Protein 3TZ6 (pdb70)

Foldseek 3Di:
DAEEEEEQLPFLLNVVLLVCCQVVVPPHPHYAAEYAPPVFPAWDDGDPDTHGHHHLVPDQLAPHQEYEYDHEQVSCLPRVLVNVVNVHQYEYAYPNCLPPPQEAAEQLVFCCVPGVVRHPSSYHYYAALQLLLCRLLVSLVCVVFNWAEKEKEKAAAQCSVIVLSLCQLVQQCVQCVVPVCVCVPPVPPGDGDDDDQAPDRAHVDKAFDDADQDPPPPRDHPVQCSNVSVCCRRNVPVNHHYGYTYMYHSHHWKMKMWMKIFGPAADALVNSCVRQCPTDQEHEDADDDRVVQAPDGHKYKHPWHFDVVHPPRRIIIIMIMHTCSDSVGSVSSVSSVVVVVD

GO terms:
  GO:0004073 aspartate-semialdehyde dehydrogenase activity (F, IDA)
  GO:0009085 L-lysine biosynthetic process (P, IDA)
  GO:0005886 plasma membrane (C, HDA)
  GO:0005515 protein binding (F, IPI)

Sequence (342 aa):
GLSIIGIVGATGQVGQQVMRTLLDERDFPASAVRFFASARSQGRKLAFRGQEIEEVEDAETADPSGLDIALFSAGSAMSKVQAPRFAAAGVTVIDNSSAWRKDPDVPLVVSEVNFERDAHRRPKGIIANPNCTTMAAMPVLKVLHDEARLVRLVVSSYQAVSGSGLAGVAELAEEQARAVIIGGAEQLVYDGGALEFPPPNTYVAPIAFNVVPLAGSLVDDGSGETDEEDQKLRFESRKILGIPDLLVSGTCVRVPVFTGHSLLSINAEFAQPLSPERAREELLDGATGVQLVDVPTPLAAAGVDESLVGRIRRRDPGVPDGRGLALLFVSGDNLRKGAALNTIQIAELLTA

Radius of gyration: 20.53 Å; Cα contacts (8 Å, |Δi|>4): 838; chains: 1; bounding box: 50×62×42 Å

CATH classification: 3.40.50.720 (+1 more: 3.30.360.10)

Secondary structure (DSSP, 8-state):
-EEEEEETTTSHHHHHHHHHHHHTT--EEEEEEEE-TTTSS-EEEETTEEEEEEETTTS--TT-SEEEE-S-HHHHHHHHHHHHHTTPEEEE-SSTTTT-TTS-B--TTTSIIIIIT--TTSEEEPP-HHHHHHHHHHHHHHHHH-EEEEEEEEEB-GGGG-HHHHHHHHHHHHHHGGGGGGGGT-TTSS-PPPPSSSSS--TT--B---SPBPSSSS--BHHHHHHHHHHHHHHT-TT-EEEEE--B-S-SS-EEEEEEEEESS---HHHHHHHHHH-TTEEE-SS--HHHHTT-SSEEEEEEEE-TTSGGG-EEEEEEEE-TTIIIIIHHHHHHHHHHT-

Solvent-accessible surface area: 14592 Å² 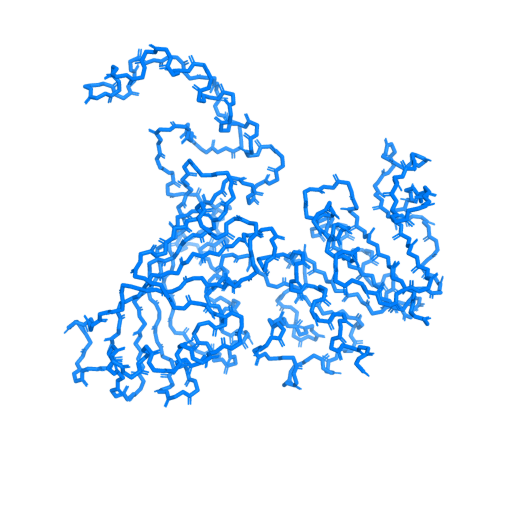total

Structure (mmCIF, N/CA/C/O backbone):
data_3TZ6
#
_entry.id   3TZ6
#
_cell.length_a   266.160
_cell.length_b   266.160
_cell.length_c   266.160
_cell.angle_alpha   90.00
_cell.angle_beta   90.00
_cell.angle_gamma   90.00
#
_symmetry.space_group_name_H-M   'F 4 3 2'
#
loop_
_entity.id
_entity.type
_entity.pdbx_description
1 polymer 'Aspartate-semialdehyde dehydrogenase'
2 non-polymer CYSTEINE
3 non-polymer GLYCEROL
4 non-polymer 'SULFATE ION'
5 water water
#
loop_
_atom_site.group_PDB
_atom_site.id
_atom_site.type_symbol
_atom_site.label_atom_id
_atom_site.label_alt_id
_atom_site.label_comp_id
_atom_site.label_asym_id
_atom_site.label_entity_id
_atom_site.label_seq_id
_atom_site.pdbx_PDB_ins_code
_atom_site.Cartn_x
_atom_site.Cartn_y
_atom_site.Cartn_z
_atom_site.occupancy
_atom_site.B_iso_or_equiv
_atom_site.auth_seq_id
_atom_site.auth_comp_id
_atom_site.auth_asym_id
_atom_site.auth_atom_id
_atom_site.pdbx_PDB_model_num
ATOM 1 N N . GLY A 1 1 ? 233.312 22.243 65.693 1.00 66.46 2 GLY A N 1
ATOM 2 C CA . GLY A 1 1 ? 234.236 21.607 66.678 1.00 67.01 2 GLY A CA 1
ATOM 3 C C . GLY A 1 1 ? 234.407 22.423 67.948 1.00 64.93 2 GLY A C 1
ATOM 4 O O . GLY A 1 1 ? 234.342 21.883 69.059 1.00 65.53 2 GLY A O 1
ATOM 5 N N . LEU A 1 2 ? 234.608 23.730 67.777 1.00 61.46 3 LEU A N 1
ATOM 6 C CA . LEU A 1 2 ? 234.887 24.663 68.874 1.00 54.03 3 LEU A CA 1
ATOM 7 C C . LEU A 1 2 ? 233.724 24.963 69.822 1.00 51.18 3 LEU A C 1
ATOM 8 O O . LEU A 1 2 ? 232.570 24.979 69.412 1.00 53.79 3 LEU A O 1
ATOM 13 N N . SER A 1 3 ? 234.046 25.191 71.092 1.00 43.74 4 SER A N 1
ATOM 14 C CA . SER A 1 3 ? 233.098 25.712 72.072 1.00 40.04 4 SER A CA 1
ATOM 15 C C . SER A 1 3 ? 233.513 27.142 72.484 1.00 38.95 4 SER A C 1
ATOM 16 O O . SER A 1 3 ? 234.632 27.348 72.995 1.00 38.23 4 SER A O 1
ATOM 19 N N A ILE A 1 4 ? 232.606 28.097 72.264 0.50 36.78 5 ILE A N 1
ATOM 20 N N B ILE A 1 4 ? 232.633 28.121 72.269 0.50 35.85 5 ILE A N 1
ATOM 21 C CA A ILE A 1 4 ? 232.843 29.517 72.535 0.50 34.51 5 ILE A CA 1
ATOM 22 C CA B ILE A 1 4 ? 232.967 29.523 72.549 0.50 33.01 5 ILE A CA 1
ATOM 23 C C A ILE A 1 4 ? 231.883 30.086 73.571 0.50 33.94 5 ILE A C 1
ATOM 24 C C B ILE A 1 4 ? 231.925 30.247 73.406 0.50 33.22 5 ILE A C 1
ATOM 25 O O A ILE A 1 4 ? 230.696 29.744 73.594 0.50 33.05 5 ILE A O 1
ATOM 26 O O B ILE A 1 4 ? 230.722 30.157 73.143 0.50 33.65 5 ILE A O 1
ATOM 35 N N . GLY A 1 5 ? 232.401 30.953 74.432 1.00 31.63 6 GLY A N 1
ATOM 36 C CA . GLY A 1 5 ? 231.557 31.702 75.353 1.00 31.11 6 GLY A CA 1
ATOM 37 C C . GLY A 1 5 ? 231.707 33.204 75.162 1.00 31.27 6 GLY A C 1
ATOM 38 O O . GLY A 1 5 ? 232.762 33.677 74.703 1.00 29.91 6 GLY A O 1
ATOM 39 N N . ILE A 1 6 ? 230.648 33.952 75.485 1.00 29.41 7 ILE A N 1
ATOM 40 C CA . ILE A 1 6 ? 230.717 35.410 75.511 1.00 28.73 7 ILE A CA 1
ATOM 41 C C . ILE A 1 6 ? 230.327 35.868 76.899 1.00 28.24 7 ILE A C 1
ATOM 42 O O . ILE A 1 6 ? 229.188 35.674 77.336 1.00 28.46 7 ILE A O 1
ATOM 47 N N . VAL A 1 7 ? 231.283 36.475 77.597 1.00 27.29 8 VAL A N 1
ATOM 48 C CA . VAL A 1 7 ? 231.046 36.993 78.929 1.00 27.10 8 VAL A CA 1
ATOM 49 C C . VAL A 1 7 ? 230.818 38.492 78.815 1.00 28.66 8 VAL A C 1
ATOM 50 O O . VAL A 1 7 ? 231.699 39.219 78.342 1.00 28.30 8 VAL A O 1
ATOM 54 N N . GLY A 1 8 ? 229.642 38.947 79.253 1.00 27.59 9 GLY A N 1
ATOM 55 C CA . GLY A 1 8 ? 229.161 40.314 78.989 1.00 27.78 9 GLY A CA 1
ATOM 56 C C . GLY A 1 8 ? 228.376 40.386 77.676 1.00 29.87 9 GLY A C 1
ATOM 57 O O . GLY A 1 8 ? 228.492 41.357 76.919 1.00 29.81 9 GLY A O 1
ATOM 58 N N . ALA A 1 9 ? 227.569 39.355 77.416 1.00 27.46 10 ALA A N 1
ATOM 59 C CA . ALA A 1 9 ? 226.866 39.191 76.145 1.00 28.64 10 ALA A CA 1
ATOM 60 C C . ALA A 1 9 ? 225.754 40.230 75.870 1.00 27.84 10 ALA A C 1
ATOM 61 O O . ALA A 1 9 ? 225.327 40.394 74.732 1.00 26.97 10 ALA A O 1
ATOM 63 N N . THR A 1 10 ? 225.305 40.941 76.896 1.00 29.27 11 THR A N 1
ATOM 64 C CA . THR A 1 10 ? 224.199 41.896 76.722 1.00 31.44 11 THR A CA 1
ATOM 65 C C . THR A 1 10 ? 224.609 43.355 76.451 1.00 31.36 11 THR A C 1
ATOM 66 O O . THR A 1 10 ? 223.761 44.183 76.123 1.00 32.55 11 THR A O 1
ATOM 70 N N . GLY A 1 11 ? 225.892 43.678 76.588 1.00 29.94 12 GLY A N 1
ATOM 71 C CA . GLY A 1 11 ? 226.354 45.060 76.345 1.00 28.97 12 GLY A CA 1
ATOM 72 C C . GLY A 1 11 ? 226.516 45.286 74.856 1.00 27.81 12 GLY A C 1
ATOM 73 O O . GLY A 1 11 ? 226.310 44.365 74.065 1.00 27.92 12 GLY A O 1
ATOM 74 N N . GLN A 1 12 ? 226.888 46.500 74.457 1.00 27.44 13 GLN A N 1
ATOM 75 C CA . GLN A 1 12 ? 227.056 46.806 73.030 1.00 27.41 13 GLN A CA 1
ATOM 76 C C . GLN A 1 12 ? 228.105 45.941 72.379 1.00 25.57 13 GLN A C 1
ATOM 77 O O . GLN A 1 12 ? 227.876 45.399 71.299 1.00 25.16 13 GLN A O 1
ATOM 83 N N . VAL A 1 13 ? 229.264 45.800 73.030 1.00 24.96 14 VAL A N 1
ATOM 84 C CA . VAL A 1 13 ? 230.316 44.965 72.453 1.00 23.62 14 VAL A CA 1
ATOM 85 C C . VAL A 1 13 ? 229.859 43.506 72.347 1.00 22.67 14 VAL A C 1
ATOM 86 O O . VAL A 1 13 ? 230.070 42.864 71.316 1.00 23.11 14 VAL A O 1
ATOM 90 N N . GLY A 1 14 ? 229.215 43.006 73.397 1.00 24.04 15 GLY A N 1
ATOM 91 C CA . GLY A 1 14 ? 228.671 41.632 73.390 1.00 24.92 15 GLY A CA 1
ATOM 92 C C . GLY A 1 14 ? 227.709 41.396 72.239 1.00 24.03 15 GLY A C 1
ATOM 93 O O . GLY A 1 14 ? 227.735 40.339 71.606 1.00 24.19 15 GLY A O 1
ATOM 94 N N . GLN A 1 15 ? 226.855 42.385 71.970 1.00 24.08 16 GLN A N 1
ATOM 95 C CA A GLN A 1 15 ? 225.913 42.330 70.857 0.50 23.98 16 GLN A CA 1
ATOM 96 C CA B GLN A 1 15 ? 225.917 42.308 70.847 0.50 23.83 16 GLN A CA 1
ATOM 97 C C . GLN A 1 15 ? 226.653 42.209 69.523 1.00 23.71 16 GLN A C 1
ATOM 98 O O . GLN A 1 15 ? 226.305 41.370 68.659 1.00 23.25 16 GLN A O 1
ATOM 109 N N . VAL A 1 16 ? 227.684 43.037 69.352 1.00 23.34 17 VAL A N 1
ATOM 110 C CA . VAL A 1 16 ? 228.465 42.995 68.117 1.00 22.84 17 VAL A CA 1
ATOM 111 C C . VAL A 1 16 ? 229.224 41.660 68.003 1.00 22.69 17 VAL A C 1
ATOM 112 O O . VAL A 1 16 ? 229.310 41.086 66.913 1.00 23.29 17 VAL A O 1
ATOM 116 N N . MET A 1 17 ? 229.753 41.162 69.121 1.00 23.01 18 MET A N 1
ATOM 117 C CA . MET A 1 17 ? 230.375 39.836 69.127 1.00 24.06 18 MET A CA 1
ATOM 118 C C . MET A 1 17 ? 229.402 38.783 68.619 1.00 24.07 18 MET A C 1
ATOM 119 O O . MET A 1 17 ? 229.749 37.967 67.767 1.00 24.04 18 MET A O 1
ATOM 124 N N . ARG A 1 18 ? 228.179 38.811 69.146 1.00 25.06 19 ARG A N 1
ATOM 125 C CA . ARG A 1 18 ? 227.139 37.893 68.687 1.00 25.91 19 ARG A CA 1
ATOM 126 C C . ARG A 1 18 ? 226.824 38.025 67.193 1.00 26.22 19 ARG A C 1
ATOM 127 O O . ARG A 1 18 ? 226.798 37.016 66.464 1.00 27.58 19 ARG A O 1
ATOM 135 N N . THR A 1 19 ? 226.589 39.254 66.732 1.00 26.03 20 THR A N 1
ATOM 136 C CA . THR A 1 19 ? 226.362 39.512 65.303 1.00 25.91 20 THR A CA 1
ATOM 137 C C . THR A 1 19 ? 227.504 38.969 64.429 1.00 27.89 20 THR A C 1
ATOM 138 O O . THR A 1 19 ? 227.270 38.327 63.390 1.00 28.03 20 THR A O 1
ATOM 142 N N . LEU A 1 20 ? 228.741 39.216 64.850 1.00 27.19 21 LEU A N 1
ATOM 143 C CA . LEU A 1 20 ? 229.897 38.798 64.046 1.00 28.07 21 LEU A CA 1
ATOM 144 C C . LEU A 1 20 ? 230.160 37.287 64.053 1.00 27.86 21 LEU A C 1
ATOM 145 O O . LEU A 1 20 ? 230.523 36.724 63.018 1.00 28.46 21 LEU A O 1
ATOM 150 N N . LEU A 1 21 ? 229.983 36.632 65.199 1.00 29.22 22 LEU A N 1
ATOM 151 C CA . LEU A 1 21 ? 230.084 35.166 65.250 1.00 31.04 22 LEU A CA 1
ATOM 152 C C . LEU A 1 21 ? 229.151 34.556 64.212 1.00 31.95 22 LEU A C 1
ATOM 153 O O . LEU A 1 21 ? 229.531 33.632 63.483 1.00 32.62 22 LEU A O 1
ATOM 158 N N . ASP A 1 22 ? 227.942 35.110 64.130 1.00 31.79 23 ASP A N 1
ATOM 159 C CA . ASP A 1 22 ? 226.942 34.674 63.167 1.00 33.00 23 ASP A CA 1
ATOM 160 C C . ASP A 1 22 ? 227.388 35.028 61.750 1.00 34.14 23 ASP A C 1
ATOM 161 O O . ASP A 1 22 ? 227.511 34.146 60.899 1.00 35.36 23 ASP A O 1
ATOM 166 N N . GLU A 1 23 ? 227.645 36.309 61.494 1.00 33.62 24 GLU A N 1
ATOM 167 C CA . GLU A 1 23 ? 227.990 36.747 60.146 1.00 35.91 24 GLU A CA 1
ATOM 168 C C . GLU A 1 23 ? 229.282 36.131 59.593 1.00 36.38 24 GLU A C 1
ATOM 169 O O . GLU A 1 23 ? 229.369 35.836 58.404 1.00 37.06 24 GLU A O 1
ATOM 175 N N . ARG A 1 24 ? 230.271 35.931 60.460 1.00 35.26 25 ARG A N 1
ATOM 176 C CA . ARG A 1 24 ? 231.566 35.371 60.043 1.00 38.24 25 ARG A CA 1
ATOM 177 C C . ARG A 1 24 ? 231.563 33.855 60.077 1.00 39.96 25 ARG A C 1
ATOM 178 O O . ARG A 1 24 ? 232.612 33.239 59.908 1.00 40.33 25 ARG A O 1
ATOM 186 N N . ASP A 1 25 ? 230.382 33.263 60.279 1.00 43.73 26 ASP A N 1
ATOM 187 C CA . ASP A 1 25 ? 230.216 31.800 60.329 1.00 46.26 26 ASP A CA 1
ATOM 188 C C . ASP A 1 25 ? 231.259 31.134 61.214 1.00 46.26 26 ASP A C 1
ATOM 189 O O . ASP A 1 25 ? 231.905 30.164 60.805 1.00 45.10 26 ASP A O 1
ATOM 194 N N . PHE A 1 26 ? 231.443 31.658 62.421 1.00 45.63 27 PHE A N 1
ATOM 195 C CA . PHE A 1 26 ? 232.454 31.107 63.308 1.00 45.95 27 PHE A CA 1
ATOM 196 C C . PHE A 1 26 ? 232.118 29.662 63.683 1.00 47.26 27 PHE A C 1
ATOM 197 O O . PHE A 1 26 ? 231.056 29.416 64.261 1.00 44.85 27 PHE A O 1
ATOM 205 N N . PRO A 1 27 ? 233.035 28.712 63.375 1.00 51.46 28 PRO A N 1
ATOM 206 C CA . PRO A 1 27 ? 232.747 27.277 63.490 1.00 53.34 28 PRO A CA 1
ATOM 207 C C . PRO A 1 27 ? 232.708 26.798 64.948 1.00 55.08 28 PRO A C 1
ATOM 208 O O . PRO A 1 27 ? 233.514 25.961 65.359 1.00 57.40 28 PRO A O 1
ATOM 212 N N . ALA A 1 28 ? 231.769 27.342 65.715 1.00 55.21 29 ALA A N 1
ATOM 213 C CA . ALA A 1 28 ? 231.548 26.932 67.090 1.00 57.17 29 ALA A CA 1
ATOM 214 C C . ALA A 1 28 ? 230.391 25.935 67.141 1.00 61.39 29 ALA A C 1
ATOM 215 O O . ALA A 1 28 ? 229.275 26.248 66.712 1.00 65.15 29 ALA A O 1
ATOM 217 N N . SER A 1 29 ? 230.656 24.734 67.651 1.00 61.49 30 SER A N 1
ATOM 218 C CA . SER A 1 29 ? 229.604 23.728 67.802 1.00 62.56 30 SER A CA 1
ATOM 219 C C . SER A 1 29 ? 228.750 23.996 69.049 1.00 60.91 30 SER A C 1
ATOM 220 O O 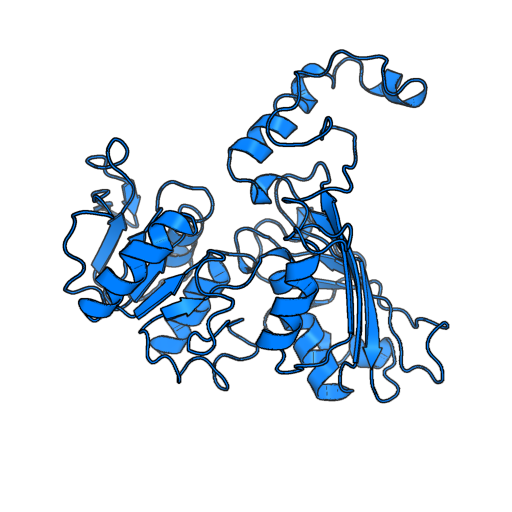. SER A 1 29 ? 227.600 23.560 69.126 1.00 64.16 30 SER A O 1
ATOM 223 N N . ALA A 1 30 ? 229.313 24.729 70.009 1.00 53.10 31 ALA A N 1
ATOM 224 C CA . ALA A 1 30 ? 228.565 25.195 71.176 1.00 48.95 31 ALA A CA 1
ATOM 225 C C . ALA A 1 30 ? 228.863 26.670 71.417 1.00 45.19 31 ALA A C 1
ATOM 226 O O . ALA A 1 30 ? 230.002 27.116 71.282 1.00 42.29 31 ALA A O 1
ATOM 228 N N . VAL A 1 31 ? 227.826 27.430 71.746 1.00 41.43 32 VAL A N 1
ATOM 229 C CA . VAL A 1 31 ? 227.988 28.840 72.065 1.00 36.90 32 VAL A CA 1
ATOM 230 C C . VAL A 1 31 ? 227.291 29.064 73.388 1.00 35.94 32 VAL A C 1
ATOM 231 O O . VAL A 1 31 ? 226.129 28.684 73.547 1.00 36.10 32 VAL A O 1
ATOM 235 N N . ARG A 1 32 ? 228.004 29.638 74.353 1.00 31.53 33 ARG A N 1
ATOM 236 C CA . ARG A 1 32 ? 227.416 29.975 75.645 1.00 31.34 33 ARG A CA 1
ATOM 237 C C . ARG A 1 32 ? 227.485 31.479 75.913 1.00 32.13 33 ARG A C 1
ATOM 238 O O . ARG A 1 32 ? 228.444 32.137 75.486 1.00 31.73 33 ARG A O 1
ATOM 246 N N . PHE A 1 33 ? 226.475 32.018 76.603 1.00 29.37 34 PHE A N 1
ATOM 247 C CA . PHE A 1 33 ? 226.441 33.443 76.944 1.00 29.50 34 PHE A CA 1
ATOM 248 C C . PHE A 1 33 ? 226.461 33.624 78.451 1.00 30.65 34 PHE A C 1
ATOM 249 O O . PHE A 1 33 ? 225.874 32.825 79.177 1.00 31.78 34 PHE A O 1
ATOM 257 N N . PHE A 1 34 ? 227.122 34.683 78.918 1.00 29.92 35 PHE A N 1
ATOM 258 C CA . PHE A 1 34 ? 227.143 35.016 80.343 1.00 32.05 35 PHE A CA 1
ATOM 259 C C . PHE A 1 34 ? 226.942 36.508 80.553 1.00 33.19 35 PHE A C 1
ATOM 260 O O . PHE A 1 34 ? 227.355 37.318 79.723 1.00 34.70 35 PHE A O 1
ATOM 268 N N . ALA A 1 35 ? 226.282 36.850 81.655 1.00 36.01 36 ALA A N 1
ATOM 269 C CA . ALA A 1 35 ? 226.208 38.211 82.182 1.00 42.55 36 ALA A CA 1
ATOM 270 C C . ALA A 1 35 ? 226.230 38.121 83.715 1.00 47.16 36 ALA A C 1
ATOM 271 O O . ALA A 1 35 ? 226.639 37.098 84.268 1.00 47.26 36 ALA A O 1
ATOM 273 N N . SER A 1 36 ? 225.811 39.183 84.399 1.00 54.80 37 SER A N 1
ATOM 274 C CA . SER A 1 36 ? 225.729 39.160 85.866 1.00 63.17 37 SER A CA 1
ATOM 275 C C . SER A 1 36 ? 224.301 38.933 86.355 1.00 67.85 37 SER A C 1
ATOM 276 O O . SER A 1 36 ? 223.347 39.144 85.599 1.00 69.52 37 SER A O 1
ATOM 279 N N . ALA A 1 37 ? 224.170 38.504 87.615 1.00 71.63 38 ALA A N 1
ATOM 280 C CA . ALA A 1 37 ? 222.870 38.212 88.242 1.00 76.26 38 ALA A CA 1
ATOM 281 C C . ALA A 1 37 ? 221.816 39.292 87.975 1.00 79.96 38 ALA A C 1
ATOM 282 O O . ALA A 1 37 ? 222.112 40.486 88.039 1.00 82.93 38 ALA A O 1
ATOM 284 N N . ARG A 1 38 ? 220.595 38.867 87.655 1.00 83.47 39 ARG A N 1
ATOM 285 C CA . ARG A 1 38 ? 219.530 39.801 87.282 1.00 84.90 39 ARG A CA 1
ATOM 286 C C . ARG A 1 38 ? 219.501 40.084 85.777 1.00 86.53 39 ARG A C 1
ATOM 287 O O . ARG A 1 38 ? 218.536 40.648 85.266 1.00 89.37 39 ARG A O 1
ATOM 288 N N . SER A 1 39 ? 220.573 39.717 85.081 1.00 91.05 40 SER A N 1
ATOM 289 C CA . SER A 1 39 ? 220.595 39.696 83.617 1.00 90.70 40 SER A CA 1
ATOM 290 C C . SER A 1 39 ? 220.462 38.240 83.178 1.00 91.17 40 SER A C 1
ATOM 291 O O . SER A 1 39 ? 219.946 37.952 82.095 1.00 90.44 40 SER A O 1
ATOM 292 N N . GLN A 1 40 ? 220.922 37.340 84.053 1.00 90.40 41 GLN A N 1
ATOM 293 C CA . GLN A 1 40 ? 220.921 35.890 83.836 1.00 85.50 41 GLN A CA 1
ATOM 294 C C . GLN A 1 40 ? 219.508 35.288 83.923 1.00 84.52 41 GLN A C 1
ATOM 295 O O . GLN A 1 40 ? 218.589 35.915 84.467 1.00 86.15 41 GLN A O 1
ATOM 301 N N . GLY A 1 41 ? 219.351 34.067 83.404 1.00 79.08 42 GLY A N 1
ATOM 302 C CA . GLY A 1 41 ? 218.045 33.410 83.334 1.00 71.21 42 GLY A CA 1
ATOM 303 C C . GLY A 1 41 ? 217.400 33.598 81.970 1.00 68.23 42 GLY A C 1
ATOM 304 O O . GLY A 1 41 ? 216.989 32.625 81.332 1.00 69.68 42 GLY A O 1
ATOM 305 N N . ARG A 1 42 ? 217.311 34.861 81.541 1.00 61.04 43 ARG A N 1
ATOM 306 C CA . ARG A 1 42 ? 216.919 35.259 80.184 1.00 54.27 43 ARG A CA 1
ATOM 307 C C . ARG A 1 42 ? 217.599 34.413 79.107 1.00 49.36 43 ARG A C 1
ATOM 308 O O . ARG A 1 42 ? 218.696 33.894 79.314 1.00 46.32 43 ARG A O 1
ATOM 311 N N . LYS A 1 43 ? 216.940 34.274 77.959 1.00 44.05 44 LYS A N 1
ATOM 312 C CA . LYS A 1 43 ? 217.560 33.660 76.790 1.00 38.60 44 LYS A CA 1
ATOM 313 C C . LYS A 1 43 ? 217.704 34.703 75.684 1.00 35.23 44 LYS A C 1
ATOM 314 O O . LYS A 1 43 ? 216.914 35.635 75.609 1.00 35.31 44 LYS A O 1
ATOM 320 N N . LEU A 1 44 ? 218.732 34.554 74.854 1.00 31.03 45 LEU A N 1
ATOM 321 C CA . LEU A 1 44 ? 218.969 35.442 73.720 1.00 29.59 45 LEU A CA 1
ATOM 322 C C . LEU A 1 44 ? 219.061 34.592 72.475 1.00 26.51 45 LEU A C 1
ATOM 323 O O . LEU A 1 44 ? 219.781 33.596 72.467 1.00 26.09 45 LEU A O 1
ATOM 328 N N . ALA A 1 45 ? 218.365 34.992 71.417 1.00 24.18 46 ALA A N 1
ATOM 329 C CA . ALA A 1 45 ? 218.405 34.257 70.153 1.00 23.95 46 ALA A CA 1
ATOM 330 C C . ALA A 1 45 ? 219.803 34.306 69.569 1.00 25.50 46 ALA A C 1
ATOM 331 O O . ALA A 1 45 ? 220.451 35.354 69.607 1.00 24.04 46 ALA A O 1
ATOM 333 N N . PHE A 1 46 ? 220.261 33.179 69.031 1.00 25.56 47 PHE A N 1
ATOM 334 C CA . PHE A 1 46 ? 221.506 33.122 68.259 1.00 27.94 47 PHE A CA 1
ATOM 335 C C . PHE A 1 46 ? 221.353 32.054 67.182 1.00 29.57 47 PHE A C 1
ATOM 336 O O . PHE A 1 46 ? 221.166 30.879 67.507 1.00 31.09 47 PHE A O 1
ATOM 344 N N . ARG A 1 47 ? 221.399 32.462 65.915 1.00 31.86 48 ARG A N 1
ATOM 345 C CA . ARG A 1 47 ? 221.364 31.524 64.786 1.00 37.08 48 ARG A CA 1
ATOM 346 C C . ARG A 1 47 ? 220.386 30.340 64.970 1.00 39.18 48 ARG A C 1
ATOM 347 O O . ARG A 1 47 ? 220.818 29.183 65.115 1.00 41.78 48 ARG A O 1
ATOM 355 N N . GLY A 1 48 ? 219.091 30.595 64.981 1.00 34.97 49 GLY A N 1
ATOM 356 C CA . GLY A 1 48 ? 218.157 29.465 64.980 1.00 33.04 49 GLY A CA 1
ATOM 357 C C . GLY A 1 48 ? 217.845 28.821 66.319 1.00 30.33 49 GLY A C 1
ATOM 358 O O . GLY A 1 48 ? 217.039 27.895 66.369 1.00 29.70 49 GLY A O 1
ATOM 359 N N . GLN A 1 49 ? 218.455 29.291 67.410 1.00 28.69 50 GLN A N 1
ATOM 360 C CA . GLN A 1 49 ? 218.012 28.854 68.740 1.00 28.94 50 GLN A CA 1
ATOM 361 C C . GLN A 1 49 ? 218.114 29.927 69.788 1.00 27.77 50 GLN A C 1
ATOM 362 O O . GLN A 1 49 ? 218.633 31.006 69.516 1.00 27.83 50 GLN A O 1
ATOM 368 N N . GLU A 1 50 ? 217.585 29.645 70.975 1.00 26.29 51 GLU A N 1
ATOM 369 C CA . GLU A 1 50 ? 217.658 30.574 72.098 1.00 27.30 51 GLU A CA 1
ATOM 370 C C . GLU A 1 50 ? 218.675 30.067 73.133 1.00 29.07 51 GLU A C 1
ATOM 371 O O . GLU A 1 50 ? 218.599 28.921 73.571 1.00 30.45 51 GLU A O 1
ATOM 377 N N . ILE A 1 51 ? 219.614 30.928 73.518 1.00 28.92 52 ILE A N 1
ATOM 378 C CA . ILE A 1 51 ? 220.746 30.549 74.380 1.00 28.07 52 ILE A CA 1
ATOM 379 C C . ILE A 1 51 ? 220.535 31.175 75.749 1.00 29.29 52 ILE A C 1
ATOM 380 O O . ILE A 1 51 ? 220.264 32.369 75.847 1.00 27.86 52 ILE A O 1
ATOM 385 N N . GLU A 1 52 ? 220.648 30.366 76.802 1.00 30.65 53 GLU A N 1
ATOM 386 C CA A GLU A 1 52 ? 220.528 30.857 78.172 0.80 33.80 53 GLU A CA 1
ATOM 387 C CA B GLU A 1 52 ? 220.547 30.840 78.182 0.20 31.64 53 GLU A CA 1
ATOM 388 C C . GLU A 1 52 ? 221.655 31.845 78.491 1.00 32.34 53 GLU A C 1
ATOM 389 O O . GLU A 1 52 ? 222.805 31.631 78.120 1.00 32.96 53 GLU A O 1
ATOM 400 N N . VAL A 1 53 ? 221.310 32.931 79.166 1.00 32.42 54 VAL A N 1
ATOM 401 C CA . VAL A 1 53 ? 222.312 33.862 79.647 1.00 34.42 54 VAL A CA 1
ATOM 402 C C . VAL A 1 53 ? 222.706 33.365 81.042 1.00 35.69 54 VAL A C 1
ATOM 403 O O . VAL A 1 53 ? 221.955 33.525 82.004 1.00 38.60 54 VAL A O 1
ATOM 407 N N . GLU A 1 54 ? 223.871 32.737 81.134 1.00 35.54 55 GLU A N 1
ATOM 408 C CA . GLU A 1 54 ? 224.353 32.197 82.411 1.00 37.85 55 GLU A CA 1
ATOM 409 C C . GLU A 1 54 ? 224.984 33.271 83.305 1.00 40.98 55 GLU A C 1
ATOM 410 O O . GLU A 1 54 ? 225.196 34.407 82.871 1.00 39.71 55 GLU A O 1
ATOM 416 N N . ASP A 1 55 ? 225.258 32.907 84.559 1.00 44.34 56 ASP A N 1
ATOM 417 C CA . ASP A 1 55 ? 225.926 33.789 85.518 1.00 47.22 56 ASP A CA 1
ATOM 418 C C . ASP A 1 55 ? 227.439 33.619 85.391 1.00 46.15 56 ASP A C 1
ATOM 419 O O . ASP A 1 55 ? 227.969 32.545 85.659 1.00 45.19 56 ASP A O 1
ATOM 424 N N . ALA A 1 56 ? 228.124 34.686 84.988 1.00 45.01 57 ALA A N 1
ATOM 425 C CA . ALA A 1 56 ? 229.571 34.642 84.750 1.00 45.92 57 ALA A CA 1
ATOM 426 C C . ALA A 1 56 ? 230.362 34.241 86.005 1.00 47.42 57 ALA A C 1
ATOM 427 O O . ALA A 1 56 ? 231.364 33.525 85.912 1.00 47.19 57 ALA A O 1
ATOM 429 N N . GLU A 1 57 ? 229.898 34.706 87.164 1.00 49.17 58 GLU A N 1
ATOM 430 C CA . GLU A 1 57 ? 230.585 34.475 88.440 1.00 53.10 58 GLU A CA 1
ATOM 431 C C . GLU A 1 57 ? 230.498 33.023 88.911 1.00 53.16 58 GLU A C 1
ATOM 432 O O . GLU A 1 57 ? 231.475 32.476 89.420 1.00 55.37 58 GLU A O 1
ATOM 438 N N . THR A 1 58 ? 229.340 32.395 88.719 1.00 51.32 59 THR A N 1
ATOM 439 C CA . THR A 1 58 ? 229.071 31.096 89.340 1.00 49.04 59 THR A CA 1
ATOM 440 C C . THR A 1 58 ? 228.923 29.928 88.369 1.00 48.49 59 THR A C 1
ATOM 441 O O . THR A 1 58 ? 228.956 28.780 88.792 1.00 50.48 59 THR A O 1
ATOM 445 N N . ALA A 1 59 ? 228.766 30.205 87.077 1.00 45.47 60 ALA A N 1
ATOM 446 C CA . ALA A 1 59 ? 228.676 29.142 86.077 1.00 45.73 60 ALA A CA 1
ATOM 447 C C . ALA A 1 59 ? 229.997 28.395 85.932 1.00 47.12 60 ALA A C 1
ATOM 448 O O . ALA A 1 59 ? 231.061 28.938 86.228 1.00 48.82 60 ALA A O 1
ATOM 450 N N . ASP A 1 60 ? 229.922 27.151 85.473 1.00 46.32 61 ASP A N 1
ATOM 451 C CA . ASP A 1 60 ? 231.104 26.318 85.291 1.00 47.81 61 ASP A CA 1
ATOM 452 C C . ASP A 1 60 ? 231.674 26.461 83.875 1.00 47.67 61 ASP A C 1
ATOM 453 O O . ASP A 1 60 ? 231.031 26.049 82.910 1.00 50.21 61 ASP A O 1
ATOM 458 N N . PRO A 1 61 ? 232.894 27.030 83.750 1.00 45.61 62 PRO A N 1
ATOM 459 C CA . PRO A 1 61 ? 233.549 27.283 82.458 1.00 43.30 62 PRO A CA 1
ATOM 460 C C . PRO A 1 61 ? 234.000 26.039 81.703 1.00 42.78 62 PRO A C 1
ATOM 461 O O . PRO A 1 61 ? 234.310 26.126 80.508 1.00 40.86 62 PRO A O 1
ATOM 465 N N . SER A 1 62 ? 234.053 24.893 82.384 1.00 44.00 63 SER A N 1
ATOM 466 C CA . SER A 1 62 ? 234.590 23.666 81.780 1.00 43.67 63 SER A CA 1
ATOM 467 C C . SER A 1 62 ? 23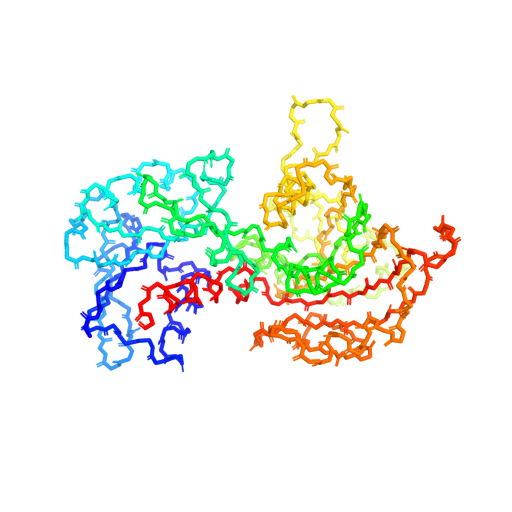3.895 23.338 80.473 1.00 42.35 63 SER A C 1
ATOM 468 O O . SER A 1 62 ? 232.674 23.449 80.371 1.00 46.69 63 SER A O 1
ATOM 471 N N . GLY A 1 63 ? 234.675 22.939 79.476 1.00 41.45 64 GLY A N 1
ATOM 472 C CA . GLY A 1 63 ? 234.122 22.599 78.169 1.00 41.54 64 GLY A CA 1
ATOM 473 C C . GLY A 1 63 ? 234.376 23.669 77.128 1.00 40.05 64 GLY A C 1
ATOM 474 O O . GLY A 1 63 ? 234.555 23.362 75.950 1.00 41.09 64 GLY A O 1
ATOM 475 N N . LEU A 1 64 ? 234.386 24.930 77.560 1.00 40.12 65 LEU A N 1
ATOM 476 C CA . LEU A 1 64 ? 234.688 26.049 76.659 1.00 38.88 65 LEU A CA 1
ATOM 477 C C . LEU A 1 64 ? 236.141 26.002 76.207 1.00 38.56 65 LEU A C 1
ATOM 478 O O . LEU A 1 64 ? 237.046 25.852 77.027 1.00 39.91 65 LEU A O 1
ATOM 483 N N . ASP A 1 65 ? 236.356 26.123 74.906 1.00 38.25 66 ASP A N 1
ATOM 484 C CA . ASP A 1 65 ? 237.693 26.320 74.365 1.00 39.73 66 ASP A CA 1
ATOM 485 C C . ASP A 1 65 ? 238.150 27.778 74.492 1.00 39.24 66 ASP A C 1
ATOM 486 O O . ASP A 1 65 ? 239.268 28.053 74.937 1.00 40.69 66 ASP A O 1
ATOM 491 N N . ILE A 1 66 ? 237.276 28.701 74.098 1.00 36.33 67 ILE A N 1
ATOM 492 C CA . ILE A 1 66 ? 237.591 30.131 74.095 1.00 34.45 67 ILE A CA 1
ATOM 493 C C . ILE A 1 66 ? 236.453 30.903 74.756 1.00 34.55 67 ILE A C 1
ATOM 494 O O . ILE A 1 66 ? 235.280 30.586 74.529 1.00 34.94 67 ILE A O 1
ATOM 499 N N . ALA A 1 67 ? 236.789 31.882 75.598 1.00 31.24 68 ALA A N 1
ATOM 500 C CA . ALA A 1 67 ? 235.798 32.846 76.097 1.00 30.23 68 ALA A CA 1
ATOM 501 C C . ALA A 1 67 ? 236.196 34.278 75.704 1.00 31.31 68 ALA A C 1
ATOM 502 O O . ALA A 1 67 ? 237.331 34.712 75.957 1.00 29.85 68 ALA A O 1
ATOM 504 N N . LEU A 1 68 ? 235.264 34.993 75.073 1.00 28.54 69 LEU A N 1
ATOM 505 C CA . LEU A 1 68 ? 235.445 36.408 74.750 1.00 27.99 69 LEU A CA 1
ATOM 506 C C . LEU A 1 68 ? 234.802 37.212 75.856 1.00 27.58 69 LEU A C 1
ATOM 507 O O . LEU A 1 68 ? 233.593 37.108 76.086 1.00 28.87 69 LEU A O 1
ATOM 512 N N . PHE A 1 69 ? 235.618 37.982 76.572 1.00 26.54 70 PHE A N 1
ATOM 513 C CA . PHE A 1 69 ? 235.153 38.797 77.668 1.00 27.16 70 PHE A CA 1
ATOM 514 C C . PHE A 1 69 ? 234.967 40.222 77.205 1.00 28.26 70 PHE A C 1
ATOM 515 O O . PHE A 1 69 ? 235.869 40.799 76.609 1.00 27.75 70 PHE A O 1
ATOM 523 N N . SER A 1 70 ? 233.808 40.787 77.504 1.00 29.28 71 SER A N 1
ATOM 524 C CA . SER A 1 70 ? 233.630 42.222 77.449 1.00 31.99 71 SER A CA 1
ATOM 525 C C . SER A 1 70 ? 232.695 42.572 78.576 1.00 32.90 71 SER A C 1
ATOM 526 O O . SER A 1 70 ? 231.522 42.894 78.360 1.00 32.25 71 SER A O 1
ATOM 529 N N . ALA A 1 71 ? 233.239 42.505 79.787 1.00 33.18 72 ALA A N 1
ATOM 530 C CA . ALA A 1 71 ? 232.453 42.685 80.998 1.00 33.17 72 ALA A CA 1
ATOM 531 C C . ALA A 1 71 ? 233.114 43.617 82.022 1.00 34.33 72 ALA A C 1
ATOM 532 O O . ALA A 1 71 ? 232.776 43.572 83.213 1.00 34.24 72 ALA A O 1
ATOM 534 N N . GLY A 1 72 ? 234.042 44.461 81.566 1.00 32.64 73 GLY A N 1
ATOM 535 C CA . GLY A 1 72 ? 234.753 45.378 82.463 1.00 33.91 73 GLY A CA 1
ATOM 536 C C . GLY A 1 72 ? 235.982 44.738 83.086 1.00 34.42 73 GLY A C 1
ATOM 537 O O . GLY A 1 72 ? 236.137 43.507 83.044 1.00 32.52 73 GLY A O 1
ATOM 538 N N . SER A 1 73 ? 236.868 45.558 83.658 1.00 35.57 74 SER A N 1
ATOM 539 C CA . SER A 1 73 ? 238.136 45.029 84.190 1.00 36.94 74 SER A CA 1
ATOM 540 C C . SER A 1 73 ? 237.969 44.316 85.530 1.00 35.52 74 SER A C 1
ATOM 541 O O . SER A 1 73 ? 238.642 43.311 85.774 1.00 37.18 74 SER A O 1
ATOM 544 N N . ALA A 1 74 ? 237.079 44.831 86.380 1.00 36.61 75 ALA A N 1
ATOM 545 C CA . ALA A 1 74 ? 236.825 44.239 87.699 1.00 39.11 75 ALA A CA 1
ATOM 546 C C . ALA A 1 74 ? 236.424 42.772 87.572 1.00 40.49 75 ALA A C 1
ATOM 547 O O . ALA A 1 74 ? 237.056 41.900 88.177 1.00 40.45 75 ALA A O 1
ATOM 549 N N . MET A 1 75 ? 235.404 42.509 86.751 1.00 39.42 76 MET A N 1
ATOM 550 C CA . MET A 1 75 ? 234.954 41.151 86.454 1.00 40.33 76 MET A CA 1
ATOM 551 C C . MET A 1 75 ? 236.085 40.314 85.870 1.00 39.94 76 MET A C 1
ATOM 552 O O . MET A 1 75 ? 236.269 39.155 86.246 1.00 39.38 76 MET A O 1
ATOM 557 N N . SER A 1 76 ? 236.849 40.907 84.956 1.00 36.97 77 SER A N 1
ATOM 558 C CA . SER A 1 76 ? 237.948 40.200 84.3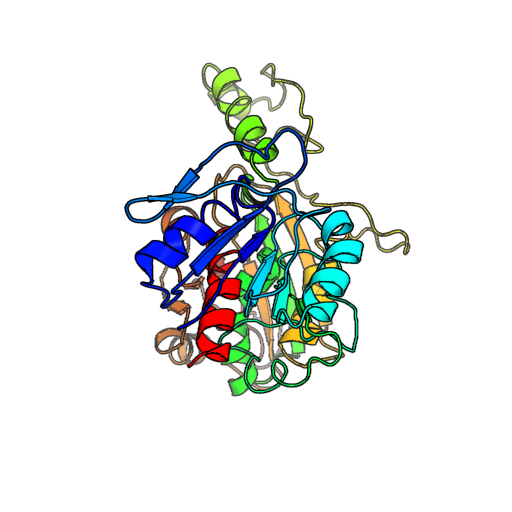12 1.00 35.36 77 SER A CA 1
ATOM 559 C C . SER A 1 76 ? 239.048 39.781 85.287 1.00 35.25 77 SER A C 1
ATOM 560 O O . SER A 1 76 ? 239.599 38.686 85.161 1.00 35.47 77 SER A O 1
ATOM 563 N N . LYS A 1 77 ? 239.386 40.659 86.229 1.00 37.07 78 LYS A N 1
ATOM 564 C CA . LYS A 1 77 ? 240.486 40.380 87.165 1.00 39.94 78 LYS A CA 1
ATOM 565 C C . LYS A 1 77 ? 240.251 39.066 87.900 1.00 41.07 78 LYS A C 1
ATOM 566 O O . LYS A 1 77 ? 241.171 38.254 88.031 1.00 40.92 78 LYS A O 1
ATOM 572 N N . VAL A 1 78 ? 239.001 38.852 88.315 1.00 41.25 79 VAL A N 1
ATOM 573 C CA . VAL A 1 78 ? 238.563 37.624 88.990 1.00 41.56 79 VAL A CA 1
ATOM 574 C C . VAL A 1 78 ? 238.268 36.451 88.038 1.00 42.34 79 VAL A C 1
ATOM 575 O O . VAL A 1 78 ? 238.779 35.341 88.233 1.00 40.70 79 VAL A O 1
ATOM 579 N N . GLN A 1 79 ? 237.453 36.697 87.009 1.00 39.63 80 GLN A N 1
ATOM 580 C CA . GLN A 1 79 ? 236.873 35.614 86.214 1.00 36.52 80 GLN A CA 1
ATOM 581 C C . GLN A 1 79 ? 237.768 35.060 85.132 1.00 36.43 80 GLN A C 1
ATOM 582 O O . GLN A 1 79 ? 237.693 33.866 84.828 1.00 37.54 80 GLN A O 1
ATOM 588 N N . ALA A 1 80 ? 238.619 35.904 84.543 1.00 36.50 81 ALA A N 1
ATOM 589 C CA . ALA A 1 80 ? 239.549 35.421 83.515 1.00 35.43 81 ALA A CA 1
ATOM 590 C C . ALA A 1 80 ? 240.470 34.314 84.056 1.00 35.97 81 ALA A C 1
ATOM 591 O O . ALA A 1 80 ? 240.659 33.302 83.374 1.00 36.04 81 ALA A O 1
ATOM 593 N N . PRO A 1 81 ? 241.038 34.488 85.279 1.00 37.82 82 PRO A N 1
ATOM 594 C CA . PRO A 1 81 ? 241.847 33.382 85.840 1.00 38.54 82 PRO A CA 1
ATOM 595 C C . PRO A 1 81 ? 241.014 32.127 86.147 1.00 38.41 82 PRO A C 1
ATOM 596 O O . PRO A 1 81 ? 241.470 31.011 85.867 1.00 38.48 82 PRO A O 1
ATOM 600 N N . ARG A 1 82 ? 239.810 32.311 86.698 1.00 38.58 83 ARG A N 1
ATOM 601 C CA . ARG A 1 82 ? 238.883 31.183 86.917 1.00 38.75 83 ARG A CA 1
ATOM 602 C C . ARG A 1 82 ? 238.605 30.391 85.632 1.00 38.17 83 ARG A C 1
ATOM 603 O O . ARG A 1 82 ? 238.725 29.162 85.619 1.00 36.00 83 ARG A O 1
ATOM 611 N N . PHE A 1 83 ? 238.258 31.096 84.553 1.00 36.44 84 PHE A N 1
ATOM 612 C CA . PHE A 1 83 ? 238.050 30.464 83.246 1.00 35.60 84 PHE A CA 1
ATOM 613 C C . PHE A 1 83 ? 239.328 29.806 82.726 1.00 35.26 84 PHE A C 1
ATOM 614 O O . PHE A 1 83 ? 239.297 28.660 82.269 1.00 36.12 84 PHE A O 1
ATOM 622 N N . ALA A 1 84 ? 240.452 30.525 82.782 1.00 35.45 85 ALA A N 1
ATOM 623 C CA . ALA A 1 84 ? 241.725 29.959 82.329 1.00 36.14 85 ALA A CA 1
ATOM 624 C C . ALA A 1 84 ? 242.089 28.701 83.135 1.00 36.71 85 ALA A C 1
ATOM 625 O O . ALA A 1 84 ? 242.598 27.736 82.565 1.00 39.76 85 ALA A O 1
ATOM 627 N N . ALA A 1 85 ? 241.807 28.720 84.440 1.00 37.79 86 ALA A N 1
ATOM 628 C CA . ALA A 1 85 ? 241.981 27.539 85.314 1.00 41.69 86 ALA A CA 1
ATOM 629 C C . ALA A 1 85 ? 241.216 26.318 84.785 1.00 45.32 86 ALA A C 1
ATOM 630 O O . ALA A 1 85 ? 241.742 25.198 84.792 1.00 46.91 86 ALA A O 1
ATOM 632 N N . ALA A 1 86 ? 239.990 26.549 84.302 1.00 42.83 87 ALA A N 1
ATOM 633 C CA . ALA A 1 86 ? 239.165 25.500 83.708 1.00 40.39 87 ALA A CA 1
ATOM 634 C C . ALA A 1 86 ? 239.597 25.122 82.298 1.00 40.35 87 ALA A C 1
ATOM 635 O O . ALA A 1 86 ? 238.881 24.400 81.609 1.00 42.02 87 ALA A O 1
ATOM 637 N N . GLY A 1 87 ? 240.761 25.600 81.863 1.00 38.13 88 GLY A N 1
ATOM 638 C CA . GLY A 1 87 ? 241.269 25.275 80.522 1.00 38.13 88 GLY A CA 1
ATOM 639 C C . GLY A 1 87 ? 240.781 26.172 79.383 1.00 38.01 88 GLY A C 1
ATOM 640 O O . GLY A 1 87 ? 241.019 25.882 78.206 1.00 40.29 88 GLY A O 1
ATOM 641 N N . VAL A 1 88 ? 240.108 27.267 79.720 1.00 38.41 89 VAL A N 1
ATOM 642 C CA . VAL A 1 88 ? 239.577 28.176 78.692 1.00 37.22 89 VAL A CA 1
ATOM 643 C C . VAL A 1 88 ? 240.644 29.208 78.274 1.00 36.29 89 VAL A C 1
ATOM 644 O O . VAL A 1 88 ? 241.259 29.837 79.135 1.00 37.08 89 VAL A O 1
ATOM 648 N N . THR A 1 89 ? 240.881 29.355 76.968 1.00 35.70 90 THR A N 1
ATOM 649 C CA . THR A 1 89 ? 241.655 30.502 76.462 1.00 36.19 90 THR A CA 1
ATOM 650 C C . THR A 1 89 ? 240.770 31.760 76.507 1.00 35.73 90 THR A C 1
ATOM 651 O O . THR A 1 89 ? 239.743 31.825 75.823 1.00 35.93 90 THR A O 1
ATOM 655 N N . VAL A 1 90 ? 241.160 32.738 77.320 1.00 31.97 91 VAL A N 1
ATOM 656 C CA . VAL A 1 90 ? 240.384 33.963 77.492 1.00 32.11 91 VAL A CA 1
ATOM 657 C C . VAL A 1 90 ? 240.921 35.097 76.593 1.00 33.12 91 VAL A C 1
ATOM 658 O O . VAL A 1 90 ? 242.120 35.401 76.616 1.00 30.71 91 VAL A O 1
ATOM 662 N N . ILE A 1 91 ? 240.039 35.693 75.780 1.00 30.81 92 ILE A N 1
ATOM 663 C CA . ILE A 1 91 ? 240.372 36.907 75.027 1.00 28.03 92 ILE A CA 1
ATOM 664 C C . ILE A 1 91 ? 239.576 38.039 75.664 1.00 29.21 92 ILE A C 1
ATOM 665 O O . ILE A 1 91 ? 238.338 38.081 75.554 1.00 27.58 92 ILE A O 1
ATOM 670 N N . ASP A 1 92 ? 240.278 38.940 76.357 1.00 27.11 93 ASP A N 1
ATOM 671 C CA . ASP A 1 92 ? 239.626 39.944 77.195 1.00 27.60 93 ASP A CA 1
ATOM 672 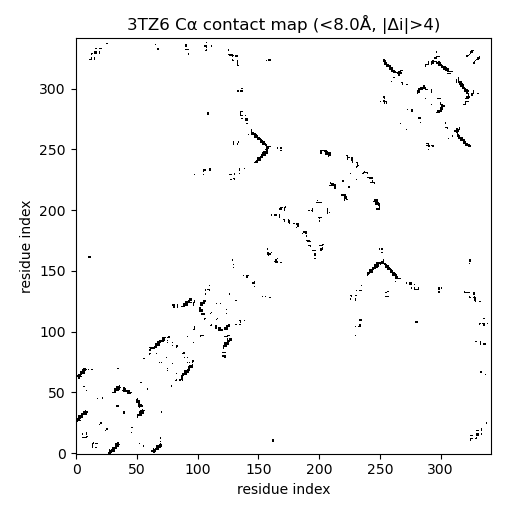C C . ASP A 1 92 ? 239.614 41.375 76.628 1.00 28.52 93 ASP A C 1
ATOM 673 O O . ASP A 1 92 ? 240.656 42.056 76.536 1.00 25.81 93 ASP A O 1
ATOM 678 N N . ASN A 1 93 ? 238.416 41.839 76.288 1.00 28.03 94 ASN A N 1
ATOM 679 C CA . ASN A 1 93 ? 238.218 43.233 75.935 1.00 27.77 94 ASN A CA 1
ATOM 680 C C . ASN A 1 93 ? 238.016 44.065 77.182 1.00 28.14 94 ASN A C 1
ATOM 681 O O . ASN A 1 93 ? 236.903 44.470 77.487 1.00 28.88 94 ASN A O 1
ATOM 686 N N . SER A 1 94 ? 239.091 44.277 77.931 1.00 28.80 95 SER A N 1
ATOM 687 C CA . SER A 1 94 ? 239.102 45.219 79.044 1.00 29.22 95 SER A CA 1
ATOM 688 C C . SER A 1 94 ? 240.547 45.616 79.310 1.00 28.89 95 SER A C 1
ATOM 689 O O . SER A 1 94 ? 241.480 45.058 78.714 1.00 29.21 95 SER A O 1
ATOM 692 N N . SER A 1 95 ? 240.734 46.571 80.208 1.00 29.60 96 SER A N 1
ATOM 693 C CA . SER A 1 95 ? 242.082 47.046 80.524 1.00 31.25 96 SER A CA 1
ATOM 694 C C . SER A 1 95 ? 242.792 46.185 81.577 1.00 32.52 96 SER A C 1
ATOM 695 O O . SER A 1 95 ? 243.987 46.372 81.819 1.00 33.25 96 SER A O 1
ATOM 698 N N . ALA A 1 96 ? 242.067 45.232 82.170 1.00 31.58 97 ALA A N 1
ATOM 699 C CA . ALA A 1 96 ? 242.570 44.432 83.294 1.00 32.69 97 ALA A CA 1
ATOM 700 C C . ALA A 1 96 ? 243.952 43.824 83.096 1.00 31.61 97 ALA A C 1
ATOM 701 O O . ALA A 1 96 ? 244.784 43.927 83.985 1.00 33.83 97 ALA A O 1
ATOM 703 N N . TRP A 1 97 ? 244.201 43.203 81.949 1.00 30.78 98 TRP A N 1
ATOM 704 C CA . TRP A 1 97 ? 245.436 42.433 81.746 1.00 32.54 98 TRP A CA 1
ATOM 705 C C . TRP A 1 97 ? 246.435 43.066 80.819 1.00 31.09 98 TRP A C 1
ATOM 706 O O . TRP A 1 97 ? 247.455 42.460 80.483 1.00 31.01 98 TRP A O 1
ATOM 717 N N . ARG A 1 98 ? 246.156 44.293 80.391 1.00 30.49 99 ARG A N 1
ATOM 718 C CA . ARG A 1 98 ? 246.926 44.901 79.309 1.00 30.89 99 ARG A CA 1
ATOM 719 C C . ARG A 1 98 ? 248.372 45.191 79.703 1.00 31.70 99 ARG A C 1
ATOM 720 O O . ARG A 1 98 ? 249.264 45.131 78.858 1.00 31.33 99 ARG A O 1
ATOM 728 N N . LYS A 1 99 ? 248.585 45.499 80.981 1.00 32.50 100 LYS A N 1
ATOM 729 C CA . LYS A 1 99 ? 249.906 45.897 81.476 1.00 37.09 100 LYS A CA 1
ATOM 730 C C . LYS A 1 99 ? 250.689 44.725 82.079 1.00 39.26 100 LYS A C 1
ATOM 731 O O . LYS A 1 99 ? 251.800 44.896 82.576 1.00 40.73 100 LYS A O 1
ATOM 737 N N . ASP A 1 100 ? 250.109 43.534 82.004 1.00 37.29 101 ASP A N 1
ATOM 738 C CA . ASP A 1 100 ? 250.709 42.338 82.562 1.00 36.74 101 ASP A CA 1
ATOM 739 C C . ASP A 1 100 ? 251.702 41.787 81.546 1.00 37.23 101 ASP A C 1
ATOM 740 O O . ASP A 1 100 ? 251.325 41.505 80.405 1.00 36.47 101 ASP A O 1
ATOM 745 N N . PRO A 1 101 ? 252.985 41.637 81.951 1.00 36.31 102 PRO A N 1
ATOM 746 C CA . PRO A 1 101 ? 254.033 41.146 81.049 1.00 36.03 102 PRO A CA 1
ATOM 747 C C . PRO A 1 101 ? 253.825 39.704 80.593 1.00 35.90 102 PRO A C 1
ATOM 748 O O . PRO A 1 101 ? 254.423 39.281 79.604 1.00 35.27 102 PRO A O 1
ATOM 752 N N . ASP A 1 102 ? 252.979 38.953 81.293 1.00 36.71 103 ASP A N 1
ATOM 753 C CA . ASP A 1 102 ? 252.676 37.584 80.867 1.00 39.21 103 ASP A CA 1
ATOM 754 C C . ASP A 1 102 ? 251.368 37.462 80.067 1.00 38.77 103 ASP A C 1
ATOM 755 O O . ASP A 1 102 ? 250.878 36.352 79.835 1.00 37.58 103 ASP A O 1
ATOM 760 N N . VAL A 1 103 ? 250.832 38.603 79.635 1.00 35.96 104 VAL A N 1
ATOM 761 C CA . VAL A 1 103 ? 249.620 38.633 78.806 1.00 33.27 104 VAL A CA 1
ATOM 762 C C . VAL A 1 103 ? 249.890 39.386 77.493 1.00 31.55 104 VAL A C 1
ATOM 763 O O . VAL A 1 103 ? 250.157 40.589 77.517 1.00 32.66 104 VAL A O 1
ATOM 767 N N . PRO A 1 104 ? 249.836 38.680 76.349 1.00 31.67 105 PRO A N 1
ATOM 768 C CA . PRO A 1 104 ? 250.007 39.332 75.052 1.00 31.65 105 PRO A CA 1
ATOM 769 C C . PRO A 1 104 ? 248.876 40.334 74.804 1.00 32.02 105 PRO A C 1
ATOM 770 O O . PRO A 1 104 ? 247.712 40.053 75.139 1.00 31.21 105 PRO A O 1
ATOM 774 N N . LEU A 1 105 ? 249.224 41.507 74.279 1.00 29.60 106 LEU A N 1
ATOM 775 C CA . LEU A 1 105 ? 248.225 42.517 73.938 1.00 27.18 106 LEU A CA 1
ATOM 776 C C . LEU A 1 105 ? 248.175 42.556 72.420 1.00 27.49 106 LEU A C 1
ATOM 777 O O . LEU A 1 105 ? 249.077 43.098 71.791 1.00 25.39 106 LEU A O 1
ATOM 782 N N . VAL A 1 106 ? 247.121 41.970 71.835 1.00 25.03 107 VAL A N 1
ATOM 783 C CA . VAL A 1 106 ? 247.171 41.570 70.430 1.00 24.82 107 VAL A CA 1
ATOM 784 C C . VAL A 1 106 ? 246.189 42.268 69.476 1.00 24.58 107 VAL A C 1
ATOM 785 O O . VAL A 1 106 ? 244.975 42.260 69.712 1.00 24.77 107 VAL A O 1
ATOM 789 N N . VAL A 1 107 ? 246.723 42.839 68.395 1.00 24.46 108 VAL A N 1
ATOM 790 C CA . VAL A 1 107 ? 245.913 43.250 67.237 1.00 25.88 108 VAL A CA 1
ATOM 791 C C . VAL A 1 107 ? 246.111 42.147 66.209 1.00 27.37 108 VAL A C 1
ATOM 792 O O . VAL A 1 107 ? 247.244 41.835 65.840 1.00 27.65 108 VAL A O 1
ATOM 796 N N . SER A 1 108 ? 245.008 41.555 65.749 1.00 26.98 109 SER A N 1
ATOM 797 C CA . SER A 1 108 ? 245.058 40.274 65.031 1.00 27.78 109 SER A CA 1
ATOM 798 C C . SER A 1 108 ? 246.050 40.202 63.864 1.00 29.64 109 SER A C 1
ATOM 799 O O . SER A 1 108 ? 246.785 39.214 63.747 1.00 30.71 109 SER A O 1
ATOM 802 N N . GLU A 1 109 ? 246.075 41.226 63.011 1.00 28.90 110 GLU A N 1
ATOM 803 C CA . GLU A 1 109 ? 246.962 41.230 61.850 1.00 30.34 110 GLU A CA 1
ATOM 804 C C . GLU A 1 109 ? 248.302 41.927 62.107 1.00 30.32 110 GLU A C 1
ATOM 805 O O . GLU A 1 109 ? 249.037 42.186 61.165 1.00 31.13 110 GLU A O 1
ATOM 811 N N . VAL A 1 110 ? 248.612 42.216 63.369 1.00 29.87 111 VAL A N 1
ATOM 812 C CA . VAL A 1 110 ? 249.820 42.978 63.703 1.00 31.19 111 VAL A CA 1
ATOM 813 C C . VAL A 1 110 ? 250.860 42.114 64.416 1.00 31.94 111 VAL A C 1
ATOM 814 O O . VAL A 1 110 ? 251.956 41.904 63.896 1.00 33.44 111 VAL A O 1
ATOM 818 N N . ASN A 1 111 ? 250.498 41.595 65.584 1.00 30.99 112 ASN A N 1
ATOM 819 C CA . ASN A 1 111 ? 251.428 40.873 66.446 1.00 31.17 112 ASN A CA 1
ATOM 820 C C . ASN A 1 111 ? 250.851 39.545 66.976 1.00 31.78 112 ASN A C 1
ATOM 821 O O . ASN A 1 111 ? 251.183 39.120 68.090 1.00 32.10 112 ASN A O 1
ATOM 826 N N . PHE A 1 112 ? 249.973 38.897 66.207 1.00 32.25 113 PHE A N 1
ATOM 827 C CA . PHE A 1 112 ? 249.462 37.603 66.656 1.00 33.70 113 PHE A CA 1
ATOM 828 C C . PHE A 1 112 ? 250.598 36.570 66.671 1.00 34.15 113 PHE A C 1
ATOM 829 O O . PHE A 1 112 ? 250.878 35.956 67.708 1.00 33.14 113 PHE A O 1
ATOM 837 N N . GLU A 1 113 ? 251.238 36.392 65.516 1.00 36.38 114 GLU A N 1
ATOM 838 C CA . GLU A 1 113 ? 252.330 35.418 65.393 1.00 39.06 114 GLU A CA 1
ATOM 839 C C . GLU A 1 113 ? 253.457 35.689 66.382 1.00 38.33 114 GLU A C 1
ATOM 840 O O . GLU A 1 113 ? 253.938 34.765 67.037 1.00 38.71 114 GLU A O 1
ATOM 846 N N . ARG A 1 114 ? 253.827 36.958 66.537 1.00 35.74 115 ARG A N 1
ATOM 847 C CA . ARG A 1 114 ? 254.910 37.333 67.449 1.00 36.48 115 ARG A CA 1
ATOM 848 C C . ARG A 1 114 ? 254.587 37.088 68.927 1.00 37.26 115 ARG A C 1
ATOM 849 O O . ARG A 1 114 ? 255.416 36.537 69.646 1.00 37.83 115 ARG A O 1
ATOM 857 N N . ASP A 1 115 ? 253.399 37.491 69.382 1.00 34.08 116 ASP A N 1
ATOM 858 C CA . ASP A 1 115 ? 253.090 37.508 70.823 1.00 34.38 116 ASP A CA 1
ATOM 859 C C . ASP A 1 115 ? 252.035 36.531 71.329 1.00 34.19 116 ASP A C 1
ATOM 860 O O . ASP A 1 115 ? 252.085 36.144 72.490 1.00 34.84 116 ASP A O 1
ATOM 865 N N . ALA A 1 116 ? 251.064 36.168 70.494 1.00 36.51 117 ALA A N 1
ATOM 866 C CA . ALA A 1 116 ? 249.882 35.445 70.994 1.00 39.19 117 ALA A CA 1
ATOM 867 C C . ALA A 1 116 ? 250.169 34.057 71.589 1.00 42.17 117 ALA A C 1
ATOM 868 O O . ALA A 1 116 ? 249.525 33.656 72.568 1.00 43.34 117 ALA A O 1
ATOM 870 N N . HIS A 1 117 ? 251.127 33.338 71.005 1.00 43.99 118 HIS A N 1
ATOM 871 C CA . HIS A 1 117 ? 251.455 31.978 71.461 1.00 46.35 118 HIS A CA 1
ATOM 872 C C . HIS A 1 117 ? 252.037 31.917 72.843 1.00 47.82 118 HIS A C 1
ATOM 873 O O . HIS A 1 117 ? 251.908 30.905 73.522 1.00 52.07 118 HIS A O 1
ATOM 880 N N . ARG A 1 118 ? 252.656 33.002 73.297 1.00 49.52 119 ARG A N 1
ATOM 881 C CA . ARG A 1 118 ? 253.179 33.023 74.654 1.00 51.33 119 ARG A CA 1
ATOM 882 C C . ARG A 1 118 ? 252.159 33.606 75.623 1.00 48.97 119 ARG A C 1
ATOM 883 O O . ARG A 1 118 ? 252.122 34.817 75.855 1.00 49.63 119 ARG A O 1
ATOM 891 N N . ARG A 1 119 ? 251.338 32.731 76.192 1.00 46.76 120 ARG A N 1
ATOM 892 C CA . ARG A 1 119 ? 250.295 33.140 77.133 1.00 45.58 120 ARG A CA 1
ATOM 893 C C . ARG A 1 119 ? 250.233 32.223 78.355 1.00 47.33 120 ARG A C 1
ATOM 894 O O . ARG A 1 119 ? 249.310 31.409 78.483 1.00 46.73 120 ARG A O 1
ATOM 902 N N . PRO A 1 120 ? 251.213 32.364 79.272 1.00 48.17 121 PRO A N 1
ATOM 903 C CA . PRO A 1 120 ? 251.262 31.500 80.444 1.00 47.00 121 PRO A CA 1
ATOM 904 C C . PRO A 1 120 ? 250.064 31.646 81.372 1.00 45.12 121 PRO A C 1
ATOM 905 O O . PRO A 1 120 ? 249.812 30.738 82.154 1.00 45.68 121 PRO A O 1
ATOM 909 N N . LYS A 1 121 ? 249.336 32.762 81.305 1.00 43.12 122 LYS A N 1
ATOM 910 C CA . LYS A 1 121 ? 248.157 32.941 82.176 1.00 38.80 122 LYS A CA 1
ATOM 911 C C . LYS A 1 121 ? 246.836 32.505 81.507 1.00 37.42 122 LYS A C 1
ATOM 912 O O . LYS A 1 121 ? 245.766 32.617 82.099 1.00 36.74 122 LYS A O 1
ATOM 918 N N . GLY A 1 122 ? 246.930 31.989 80.285 1.00 37.58 123 GLY A N 1
ATOM 919 C CA . GLY A 1 122 ? 245.761 31.562 79.517 1.00 37.24 123 GLY A CA 1
ATOM 920 C C . GLY A 1 122 ? 244.922 32.720 78.990 1.00 37.46 123 GLY A C 1
ATOM 921 O O . GLY A 1 122 ? 243.806 32.504 78.505 1.00 36.37 123 GLY A O 1
ATOM 922 N N . ILE A 1 123 ? 245.473 33.936 79.073 1.00 35.25 124 ILE A N 1
ATOM 923 C CA . ILE A 1 123 ? 244.775 35.181 78.716 1.00 33.37 124 ILE A CA 1
ATOM 924 C C . ILE A 1 123 ? 245.493 35.937 77.584 1.00 34.22 124 ILE A C 1
ATOM 925 O O . ILE A 1 123 ? 246.732 36.056 77.589 1.00 31.82 124 ILE A O 1
ATOM 930 N N . ILE A 1 124 ? 244.709 36.404 76.604 1.00 30.59 125 ILE A N 1
ATOM 931 C CA . ILE A 1 124 ? 245.142 37.382 75.607 1.00 28.42 125 ILE A CA 1
ATOM 932 C C . ILE A 1 124 ? 244.299 38.640 75.816 1.00 29.50 125 ILE A C 1
ATOM 933 O O . ILE A 1 124 ? 243.070 38.550 75.933 1.00 28.05 125 ILE A O 1
ATOM 938 N N . ALA A 1 125 ? 244.952 39.804 75.894 1.00 27.22 126 ALA A N 1
ATOM 939 C CA . ALA A 1 125 ? 244.254 41.070 76.118 1.00 26.56 126 ALA A CA 1
ATOM 940 C C . ALA A 1 125 ? 243.909 41.752 74.789 1.00 25.86 126 ALA A C 1
ATOM 941 O O . ALA A 1 125 ? 244.729 41.781 73.860 1.00 25.92 126 ALA A O 1
ATOM 943 N N . ASN A 1 126 ? 242.680 42.269 74.696 1.00 25.22 127 ASN A N 1
ATOM 944 C CA . ASN A 1 126 ? 242.225 43.045 73.531 1.00 24.76 127 ASN A CA 1
ATOM 945 C C . ASN A 1 126 ? 242.588 44.505 73.762 1.00 23.09 127 ASN A C 1
ATOM 946 O O . ASN A 1 126 ? 242.335 45.022 74.846 1.00 24.25 127 ASN A O 1
ATOM 951 N N . PRO A 1 127 ? 243.221 45.162 72.770 1.00 23.35 128 PRO A N 1
ATOM 952 C CA . PRO A 1 127 ? 243.655 46.557 72.929 1.00 23.67 128 PRO A CA 1
ATOM 953 C C . PRO A 1 127 ? 242.521 47.578 73.045 1.00 24.22 128 PRO A C 1
ATOM 954 O O . PRO A 1 127 ? 241.375 47.314 72.633 1.00 23.45 128 PRO A O 1
ATOM 958 N N . ASN A 1 128 ? 242.866 48.716 73.638 1.00 23.84 129 ASN A N 1
ATOM 959 C CA . ASN A 1 128 ? 242.076 49.952 73.624 1.00 25.30 129 ASN A CA 1
ATOM 960 C C . ASN A 1 128 ? 241.547 50.234 72.204 1.00 23.80 129 ASN A C 1
ATOM 961 O O . ASN A 1 128 ? 242.288 50.116 71.232 1.00 22.64 129 ASN A O 1
ATOM 966 N N . CYS A 1 129 ? 240.265 50.583 72.080 1.00 23.46 130 CYS A N 1
ATOM 967 C CA . CYS A 1 129 ? 239.676 50.795 70.756 1.00 24.40 130 CYS A CA 1
ATOM 968 C C . CYS A 1 129 ? 240.359 51.920 69.964 1.00 22.78 130 CYS A C 1
ATOM 969 O O . CYS A 1 129 ? 240.598 51.788 68.762 1.00 22.74 130 CYS A O 1
ATOM 972 N N . THR A 1 130 ? 240.657 53.029 70.629 1.00 22.17 131 THR A N 1
ATOM 973 C CA . THR A 1 130 ? 241.291 54.167 69.960 1.00 23.06 131 THR A CA 1
ATOM 974 C C . THR A 1 130 ? 242.659 53.801 69.350 1.00 23.21 131 THR A C 1
ATOM 975 O O . THR A 1 130 ? 242.913 54.045 68.165 1.00 23.06 131 THR A O 1
ATOM 979 N N . THR A 1 131 ? 243.519 53.191 70.159 1.00 22.64 132 THR A N 1
ATOM 980 C CA . THR A 1 131 ? 244.785 52.649 69.686 1.00 22.32 132 THR A CA 1
ATOM 981 C C . THR A 1 131 ? 244.585 51.630 68.569 1.00 22.05 132 THR A C 1
ATOM 982 O O . THR A 1 131 ? 245.260 51.680 67.542 1.00 22.05 132 THR A O 1
ATOM 986 N N . MET A 1 132 ? 243.629 50.721 68.761 1.00 22.29 133 MET A N 1
ATOM 987 C CA . MET A 1 132 ? 243.398 49.645 67.805 1.00 21.97 133 MET A CA 1
ATOM 988 C C . MET A 1 132 ? 243.153 50.175 66.399 1.00 21.56 133 MET A C 1
ATOM 989 O O . MET A 1 132 ? 243.646 49.593 65.444 1.00 22.48 133 MET A O 1
ATOM 994 N N . ALA A 1 133 ? 242.398 51.266 66.264 1.00 22.09 134 ALA A N 1
ATOM 995 C CA . ALA A 1 133 ? 242.052 51.789 64.933 1.00 22.39 134 ALA A CA 1
ATOM 996 C C . ALA A 1 133 ? 243.319 52.128 64.141 1.00 23.26 134 ALA A C 1
ATOM 997 O O . ALA A 1 133 ? 243.365 51.919 62.923 1.00 24.44 134 ALA A O 1
ATOM 999 N N . ALA A 1 134 ? 244.339 52.633 64.851 1.00 22.46 135 ALA A N 1
ATOM 1000 C CA . ALA A 1 134 ? 245.615 53.055 64.230 1.00 22.89 135 ALA A CA 1
ATOM 1001 C C . ALA A 1 134 ? 246.583 51.910 63.910 1.00 22.66 135 ALA A C 1
ATOM 1002 O O . ALA A 1 134 ? 247.464 52.057 63.047 1.00 23.33 135 ALA A O 1
ATOM 1004 N N . MET A 1 135 ? 246.430 50.782 64.597 1.00 22.11 136 MET A N 1
ATOM 1005 C CA . MET A 1 135 ? 247.443 49.723 64.538 1.00 22.76 136 MET A CA 1
ATOM 1006 C C . MET A 1 135 ? 247.640 49.019 63.178 1.00 23.70 136 MET A C 1
ATOM 1007 O O . MET A 1 135 ? 248.796 48.831 62.758 1.00 24.35 136 MET A O 1
ATOM 1012 N N . PRO A 1 136 ? 246.542 48.621 62.479 1.00 23.76 137 PRO A N 1
ATOM 1013 C CA . PRO A 1 136 ? 246.779 48.038 61.152 1.00 23.63 137 PRO A CA 1
ATOM 1014 C C . PRO A 1 136 ? 247.453 48.998 60.172 1.00 23.72 137 PRO A C 1
ATOM 1015 O O . PRO A 1 136 ? 248.182 48.546 59.290 1.00 24.26 137 PRO A O 1
ATOM 1019 N N . VAL A 1 137 ? 247.213 50.300 60.334 1.00 23.12 138 VAL A N 1
ATOM 1020 C CA . VAL A 1 137 ? 247.832 51.341 59.500 1.00 22.65 138 VAL A CA 1
ATOM 1021 C C . VAL A 1 137 ? 249.296 51.543 59.900 1.00 23.92 138 VAL A C 1
ATOM 1022 O O . VAL A 1 137 ? 250.198 51.459 59.053 1.00 22.65 138 VAL A O 1
ATOM 1026 N N . LEU A 1 138 ? 249.540 51.768 61.187 1.00 22.64 139 LEU A N 1
ATOM 1027 C CA . LEU A 1 138 ? 250.899 52.078 61.628 1.00 22.79 139 LEU A CA 1
ATOM 1028 C C . LEU A 1 138 ? 251.849 50.887 61.501 1.00 24.02 139 LEU A C 1
ATOM 1029 O O . LEU A 1 138 ? 253.030 51.081 61.222 1.00 24.86 139 LEU A O 1
ATOM 1034 N N . LYS A 1 139 ? 251.348 49.662 61.689 1.00 24.06 140 LYS A N 1
ATOM 1035 C CA . LYS A 1 139 ? 252.200 48.476 61.522 1.00 25.13 140 LYS A CA 1
ATOM 1036 C C . LYS A 1 139 ? 252.856 48.426 60.138 1.00 25.65 140 LYS A C 1
ATOM 1037 O O . LYS A 1 139 ? 254.053 48.115 60.020 1.00 25.82 140 LYS A O 1
ATOM 1043 N N . VAL A 1 140 ? 252.065 48.714 59.105 1.00 25.25 141 VAL A N 1
ATOM 1044 C CA . VAL A 1 140 ? 252.523 48.678 57.720 1.00 25.55 141 VAL A CA 1
ATOM 1045 C C . VAL A 1 140 ? 253.601 49.756 57.519 1.00 25.43 141 VAL A C 1
ATOM 1046 O O . VAL A 1 140 ? 254.650 49.502 56.909 1.00 25.00 141 VAL A O 1
ATOM 1050 N N . LEU A 1 141 ? 253.355 50.954 58.042 1.00 23.78 142 LEU A N 1
ATOM 1051 C CA . LEU A 1 141 ? 254.333 52.037 57.875 1.00 22.77 142 LEU A CA 1
ATOM 1052 C C . LEU A 1 141 ? 255.599 51.778 58.706 1.00 23.69 142 LEU A C 1
ATOM 1053 O O . LEU A 1 141 ? 256.710 52.020 58.233 1.00 24.60 142 LEU A O 1
ATOM 1058 N N . HIS A 1 142 ? 255.421 51.264 59.919 1.00 23.52 143 HIS A N 1
ATOM 1059 C CA . HIS A 1 142 ? 256.525 50.874 60.795 1.00 25.07 143 HIS A CA 1
ATOM 1060 C C . HIS A 1 142 ? 257.430 49.842 60.154 1.00 27.15 143 HIS A C 1
ATOM 1061 O O . HIS A 1 142 ? 258.658 50.004 60.150 1.00 24.98 143 HIS A O 1
ATOM 1068 N N . ASP A 1 143 ? 256.839 48.797 59.573 1.00 27.79 144 ASP A N 1
ATOM 1069 C CA . ASP A 1 143 ? 257.628 47.758 58.912 1.00 28.75 144 ASP A CA 1
ATOM 1070 C C . ASP A 1 143 ? 258.489 48.326 57.796 1.00 28.04 144 ASP A C 1
ATOM 1071 O O . ASP A 1 143 ? 259.601 47.849 57.557 1.00 28.38 144 ASP A O 1
ATOM 1076 N N . GLU A 1 144 ? 257.970 49.333 57.105 1.00 27.75 145 GLU A N 1
ATOM 1077 C CA . GLU A 1 144 ? 258.687 49.952 56.006 1.00 27.30 145 GLU A CA 1
ATOM 1078 C C . GLU A 1 144 ? 259.823 50.882 56.472 1.00 27.93 145 GLU A C 1
ATOM 1079 O O . GLU A 1 144 ? 260.949 50.805 55.950 1.00 24.98 145 GLU A O 1
ATOM 1085 N N . ALA A 1 145 ? 259.527 51.743 57.448 1.00 24.24 146 ALA A N 1
ATOM 1086 C CA . ALA A 1 145 ? 260.381 52.909 57.722 1.00 23.57 146 ALA A CA 1
ATOM 1087 C C . ALA A 1 145 ? 260.843 53.053 59.179 1.00 22.97 146 ALA A C 1
ATOM 1088 O O . ALA A 1 145 ? 261.704 53.899 59.469 1.00 23.10 146 ALA A O 1
ATOM 1090 N N . ARG A 1 146 ? 260.285 52.231 60.072 1.00 21.77 147 ARG A N 1
ATOM 1091 C CA . ARG A 1 146 ? 260.547 52.259 61.516 1.00 22.37 147 ARG A CA 1
ATOM 1092 C C . ARG A 1 146 ? 259.935 53.484 62.199 1.00 22.00 147 ARG A C 1
ATOM 1093 O O . ARG A 1 146 ? 260.447 54.601 62.089 1.00 21.80 147 ARG A O 1
ATOM 1101 N N . LEU A 1 147 ? 258.844 53.259 62.923 1.00 21.95 148 LEU A N 1
ATOM 1102 C CA . LEU A 1 147 ? 258.127 54.343 63.585 1.00 20.21 148 LEU A CA 1
ATOM 1103 C C . LEU A 1 147 ? 258.877 54.739 64.841 1.00 19.05 148 LEU A C 1
ATOM 1104 O O . LEU A 1 147 ? 259.224 53.878 65.650 1.00 19.47 148 LEU A O 1
ATOM 1109 N N . VAL A 1 148 ? 259.104 56.037 65.021 1.00 19.47 149 VAL A N 1
ATOM 1110 C CA . VAL A 1 148 ? 259.836 56.510 66.217 1.00 19.45 149 VAL A CA 1
ATOM 1111 C C . VAL A 1 148 ? 259.090 57.537 67.087 1.00 19.31 149 VAL A C 1
ATOM 1112 O O . VAL A 1 148 ? 259.394 57.679 68.267 1.00 18.36 149 VAL A O 1
ATOM 1116 N N . ARG A 1 149 ? 258.131 58.260 66.514 1.00 18.60 150 ARG A N 1
ATOM 1117 C CA . ARG A 1 149 ? 257.367 59.240 67.299 1.00 18.53 150 ARG A CA 1
ATOM 1118 C C . ARG A 1 149 ? 255.954 59.412 66.754 1.00 18.88 150 ARG A C 1
ATOM 1119 O O . ARG A 1 149 ? 255.750 59.455 65.526 1.00 18.38 150 ARG A O 1
ATOM 1127 N N . LEU A 1 150 ? 254.999 59.518 67.678 1.00 19.36 151 LEU A N 1
ATOM 1128 C CA . LEU A 1 150 ? 253.607 59.838 67.349 1.00 19.17 151 LEU A CA 1
ATOM 1129 C C . LEU A 1 150 ? 253.113 61.042 68.103 1.00 19.41 151 LEU A C 1
ATOM 1130 O O . LEU A 1 150 ? 253.343 61.172 69.319 1.00 19.60 151 LEU A O 1
ATOM 1135 N N . VAL A 1 151 ? 252.408 61.904 67.368 1.00 18.80 152 VAL A N 1
ATOM 1136 C CA . VAL A 1 151 ? 251.472 62.866 67.943 1.00 18.18 152 VAL A CA 1
ATOM 1137 C C . VAL A 1 151 ? 250.083 62.395 67.470 1.00 18.97 152 VAL A C 1
ATOM 1138 O O . VAL A 1 151 ? 249.915 62.031 66.291 1.00 19.00 152 VAL A O 1
ATOM 1142 N N . VAL A 1 152 ? 249.111 62.368 68.391 1.00 18.22 153 VAL A N 1
ATOM 1143 C CA . VAL A 1 152 ? 247.761 61.903 68.064 1.00 18.86 153 VAL A CA 1
ATOM 1144 C C . VAL A 1 152 ? 246.717 62.812 68.702 1.00 18.49 153 VAL A C 1
ATOM 1145 O O . VAL A 1 152 ? 246.793 63.110 69.906 1.00 19.60 153 VAL A O 1
ATOM 1149 N N . SER A 1 153 ? 245.762 63.280 67.905 1.00 17.12 154 SER A N 1
ATOM 1150 C CA . SER A 1 153 ? 244.554 63.903 68.466 1.00 17.32 154 SER A CA 1
ATOM 1151 C C . SER A 1 153 ? 243.365 63.087 67.988 1.00 17.43 154 SER A C 1
ATOM 1152 O O . SER A 1 153 ? 243.241 62.826 66.784 1.00 17.04 154 SER A O 1
ATOM 1155 N N . SER A 1 154 ? 242.499 62.672 68.909 1.00 17.83 155 SER A N 1
ATOM 1156 C CA . SER A 1 154 ? 241.391 61.795 68.523 1.00 17.77 155 SER A CA 1
ATOM 1157 C C . SER A 1 154 ? 240.058 62.540 68.449 1.00 17.69 155 SER A C 1
ATOM 1158 O O . SER A 1 154 ? 239.924 63.651 68.976 1.00 16.95 155 SER A O 1
ATOM 1161 N N . TYR A 1 155 ? 239.101 61.903 67.767 1.00 18.33 156 TYR A N 1
ATOM 1162 C CA . TYR A 1 155 ? 237.721 62.388 67.612 1.00 18.37 156 TYR A CA 1
ATOM 1163 C C . TYR A 1 155 ? 236.902 61.147 67.982 1.00 18.54 156 TYR A C 1
ATOM 1164 O O . TYR A 1 155 ? 236.641 60.291 67.138 1.00 18.82 156 TYR A O 1
ATOM 1173 N N . GLN A 1 156 ? 236.555 61.016 69.259 1.00 18.79 157 GLN A N 1
ATOM 1174 C CA . GLN A 1 156 ? 235.997 59.747 69.742 1.00 19.02 157 GLN A CA 1
ATOM 1175 C C . GLN A 1 156 ? 234.467 59.737 69.878 1.00 18.57 157 GLN A C 1
ATOM 1176 O O . GLN A 1 156 ? 233.884 60.634 70.499 1.00 18.13 157 GLN A O 1
ATOM 1182 N N . ALA A 1 157 ? 233.852 58.720 69.280 1.00 17.94 158 ALA A N 1
ATOM 1183 C CA . ALA A 1 157 ? 232.398 58.505 69.293 1.00 18.48 158 ALA A CA 1
ATOM 1184 C C . ALA A 1 157 ? 231.909 58.110 70.686 1.00 19.70 158 ALA A C 1
ATOM 1185 O O . ALA A 1 157 ? 232.669 57.559 71.496 1.00 19.81 158 ALA A O 1
ATOM 1187 N N . VAL A 1 158 ? 230.634 58.367 70.965 1.00 20.88 159 VAL A N 1
ATOM 1188 C CA . VAL A 1 158 ? 230.092 58.134 72.310 1.00 19.59 159 VAL A CA 1
ATOM 1189 C C . VAL A 1 158 ? 229.819 56.664 72.655 1.00 20.38 159 VAL A C 1
ATOM 1190 O O . VAL A 1 158 ? 229.741 56.314 73.837 1.00 21.48 159 VAL A O 1
ATOM 1194 N N . SER A 1 159 ? 229.670 55.795 71.655 1.00 20.83 160 SER A N 1
ATOM 1195 C CA . SER A 1 159 ? 229.437 54.383 71.957 1.00 22.08 160 SER A CA 1
ATOM 1196 C C . SER A 1 159 ? 230.665 53.786 72.651 1.00 23.41 160 SER A C 1
ATOM 1197 O O . SER A 1 159 ? 230.593 52.718 73.253 1.00 24.27 160 SER A O 1
ATOM 1200 N N . GLY A 1 160 ? 231.778 54.504 72.577 1.00 24.67 161 GLY A N 1
ATOM 1201 C CA . GLY A 1 160 ? 232.961 54.170 73.363 1.00 26.61 161 GLY A CA 1
ATOM 1202 C C . GLY A 1 160 ? 232.655 54.088 74.847 1.00 27.16 161 GLY A C 1
ATOM 1203 O O . GLY A 1 160 ? 233.310 53.344 75.570 1.00 29.29 161 GLY A O 1
ATOM 1204 N N . SER A 1 161 ? 231.651 54.842 75.296 1.00 26.92 162 SER A N 1
ATOM 1205 C CA . SER A 1 161 ? 231.231 54.834 76.701 1.00 27.26 162 SER A CA 1
ATOM 1206 C C . SER A 1 161 ? 230.046 53.901 76.968 1.00 28.42 162 SER A C 1
ATOM 1207 O O . SER A 1 161 ? 229.372 54.034 77.995 1.00 30.17 162 SER A O 1
ATOM 1210 N N . GLY A 1 162 ? 229.773 52.976 76.054 1.00 27.57 163 GLY A N 1
ATOM 1211 C CA . GLY A 1 162 ? 228.640 52.066 76.226 1.00 27.76 163 GLY A CA 1
ATOM 1212 C C . GLY A 1 162 ? 227.308 52.733 75.926 1.00 28.48 163 GLY A C 1
ATOM 1213 O O . GLY A 1 162 ? 227.267 53.856 75.390 1.00 27.41 163 GLY A O 1
ATOM 1214 N N . LEU A 1 163 ? 226.213 52.057 76.271 1.00 27.54 164 LEU A N 1
ATOM 1215 C CA . LEU A 1 163 ? 224.880 52.620 76.038 1.00 27.27 164 LEU A CA 1
ATOM 1216 C C . LEU A 1 163 ? 224.699 54.003 76.672 1.00 25.79 164 LEU A C 1
ATOM 1217 O O . LEU A 1 163 ? 223.990 54.859 76.120 1.00 25.70 164 LEU A O 1
ATOM 1222 N N . ALA A 1 164 ? 225.317 54.208 77.837 1.00 23.34 165 ALA A N 1
ATOM 1223 C CA . ALA A 1 164 ? 225.211 55.473 78.548 1.00 23.80 165 ALA A CA 1
ATOM 1224 C C . ALA A 1 164 ? 225.667 56.671 77.697 1.00 23.42 165 ALA A C 1
ATOM 1225 O O . ALA A 1 164 ? 225.060 57.732 77.755 1.00 23.48 165 ALA A O 1
ATOM 1227 N N . GLY A 1 165 ? 226.729 56.509 76.911 1.00 22.82 166 GLY A N 1
ATOM 1228 C CA . GLY A 1 165 ? 227.206 57.624 76.084 1.00 21.77 166 GLY A CA 1
ATOM 1229 C C . GLY A 1 165 ? 226.248 57.902 74.925 1.00 21.35 166 GLY A C 1
ATOM 1230 O O . GLY A 1 165 ? 225.970 59.059 74.605 1.00 20.78 166 GLY A O 1
ATOM 1231 N N . VAL A 1 166 ? 225.758 56.830 74.307 1.00 21.45 167 VAL A N 1
ATOM 1232 C CA . VAL A 1 166 ? 224.769 56.899 73.214 1.00 22.35 167 VAL A CA 1
ATOM 1233 C C . VAL A 1 166 ? 223.527 57.665 73.708 1.00 22.39 167 VAL A C 1
ATOM 1234 O O . VAL A 1 166 ? 223.042 58.588 73.048 1.00 21.17 167 VAL A O 1
ATOM 1238 N N . ALA A 1 167 ? 223.032 57.281 74.885 1.00 22.16 168 ALA A N 1
ATOM 1239 C CA . ALA A 1 167 ? 221.813 57.870 75.433 1.00 21.33 168 ALA A CA 1
ATOM 1240 C C . ALA A 1 167 ? 222.016 59.339 75.784 1.00 22.06 168 ALA A C 1
ATOM 1241 O O . ALA A 1 167 ? 221.112 60.161 75.620 1.00 22.46 168 ALA A O 1
ATOM 1243 N N . GLU A 1 168 ? 223.212 59.677 76.262 1.00 20.42 169 GLU A N 1
ATOM 1244 C CA . GLU A 1 168 ? 223.499 61.042 76.666 1.00 20.61 169 GLU A CA 1
ATOM 1245 C C . GLU A 1 168 ? 223.557 61.951 75.441 1.00 19.91 169 GLU A C 1
ATOM 1246 O O . GLU A 1 168 ? 223.017 63.050 75.466 1.00 20.57 169 GLU A O 1
ATOM 1252 N N . LEU A 1 169 ? 224.211 61.493 74.374 1.00 20.25 170 LEU A N 1
ATOM 1253 C CA . LEU A 1 169 ? 224.242 62.255 73.130 1.00 19.64 170 LEU A CA 1
ATOM 1254 C C . LEU A 1 169 ? 222.818 62.373 72.539 1.00 20.04 170 LEU A C 1
ATOM 1255 O O . LEU A 1 169 ? 222.379 63.470 72.187 1.00 19.52 170 LEU A O 1
ATOM 1260 N N . ALA A 1 170 ? 222.110 61.253 72.423 1.00 20.50 171 ALA A N 1
ATOM 1261 C CA . ALA A 1 170 ? 220.750 61.291 71.863 1.00 21.42 171 ALA A CA 1
ATOM 1262 C C . ALA A 1 170 ? 219.785 62.209 72.635 1.00 22.86 171 ALA A C 1
ATOM 1263 O O . ALA A 1 170 ? 219.085 63.026 72.008 1.00 23.30 171 ALA A O 1
ATOM 1265 N N . GLU A 1 171 ? 219.753 62.093 73.971 1.00 22.96 172 GLU A N 1
ATOM 1266 C CA A GLU A 1 171 ? 218.830 62.894 74.772 0.50 22.55 172 GLU A CA 1
ATOM 1267 C CA B GLU A 1 171 ? 218.850 62.893 74.807 0.50 23.20 172 GLU A CA 1
ATOM 1268 C C . GLU A 1 171 ? 219.161 64.384 74.686 1.00 22.85 172 GLU A C 1
ATOM 1269 O O . GLU A 1 171 ? 218.260 65.225 74.611 1.00 21.31 172 GLU A O 1
ATOM 1280 N N . GLN A 1 172 ? 220.448 64.722 74.684 1.00 21.66 173 GLN A N 1
ATOM 1281 C CA . GLN A 1 172 ? 220.840 66.123 74.554 1.00 21.47 173 GLN A CA 1
ATOM 1282 C C . GLN A 1 172 ? 220.465 66.698 73.188 1.00 21.81 173 GLN A C 1
ATOM 1283 O O . GLN A 1 172 ? 219.866 67.785 73.103 1.00 21.97 173 GLN A O 1
ATOM 1289 N N . ALA A 1 173 ? 220.793 65.965 72.127 1.00 21.07 174 ALA A N 1
ATOM 1290 C CA . ALA A 1 173 ? 220.491 66.406 70.773 1.00 21.48 174 ALA A CA 1
ATOM 1291 C C . ALA A 1 173 ? 218.962 66.626 70.615 1.00 23.52 174 ALA A C 1
ATOM 1292 O O . ALA A 1 173 ? 218.526 67.667 70.088 1.00 22.84 174 ALA A O 1
ATOM 1294 N N . ARG A 1 174 ? 218.166 65.670 71.104 1.00 22.88 175 ARG A N 1
ATOM 1295 C CA . ARG A 1 174 ? 216.695 65.770 71.033 1.00 23.99 175 ARG A CA 1
ATOM 1296 C C . ARG A 1 174 ? 216.140 66.968 71.796 1.00 24.12 175 ARG A C 1
ATOM 1297 O O . ARG A 1 174 ? 215.229 67.635 71.314 1.00 25.05 175 ARG A O 1
ATOM 1305 N N . ALA A 1 175 ? 216.709 67.255 72.960 1.00 24.06 176 ALA A N 1
ATOM 1306 C CA . ALA A 1 175 ? 216.282 68.379 73.780 1.00 24.92 176 ALA A CA 1
ATOM 1307 C C . ALA A 1 175 ? 216.585 69.752 73.188 1.00 26.77 176 ALA A C 1
ATOM 1308 O O . ALA A 1 175 ? 215.826 70.704 73.431 1.00 26.38 176 ALA A O 1
ATOM 1310 N N . VAL A 1 176 ? 217.700 69.885 72.458 1.00 24.33 177 VAL A N 1
ATOM 1311 C CA . VAL A 1 176 ? 218.134 71.220 72.029 1.00 24.14 177 VAL A CA 1
ATOM 1312 C C . VAL A 1 176 ? 217.978 71.497 70.529 1.00 23.75 177 VAL A C 1
ATOM 1313 O O . VAL A 1 176 ? 218.124 72.640 70.105 1.00 24.16 177 VAL A O 1
ATOM 1317 N N . ILE A 1 177 ? 217.682 70.472 69.740 1.00 24.96 178 ILE A N 1
ATOM 1318 C CA A ILE A 1 177 ? 217.670 70.617 68.286 0.50 25.99 178 ILE A CA 1
ATOM 1319 C CA B ILE A 1 177 ? 217.666 70.613 68.277 0.50 25.80 178 ILE A CA 1
ATOM 1320 C C . ILE A 1 177 ? 216.689 71.709 67.815 1.00 26.94 178 ILE A C 1
ATOM 1321 O O . ILE A 1 177 ? 216.947 72.410 66.827 1.00 25.09 178 ILE A O 1
ATOM 1330 N N . GLY A 1 178 ? 215.586 71.870 68.548 1.00 25.83 179 GLY A N 1
ATOM 1331 C CA . GLY A 1 178 ? 214.585 72.867 68.216 1.00 26.22 179 GLY A CA 1
ATOM 1332 C C . GLY A 1 178 ? 215.119 74.283 68.164 1.00 27.53 179 GLY A C 1
ATOM 1333 O O . GLY A 1 178 ? 214.693 75.077 67.323 1.00 29.15 179 GLY A O 1
ATOM 1334 N N . GLY A 1 179 ? 216.034 74.622 69.068 1.00 25.11 180 GLY A N 1
ATOM 1335 C CA . GLY A 1 179 ? 216.585 75.975 69.092 1.00 25.39 180 GLY A CA 1
ATOM 1336 C C . GLY A 1 179 ? 218.046 76.023 68.651 1.00 24.73 180 GLY A C 1
ATOM 1337 O O . GLY A 1 179 ? 218.743 76.983 68.947 1.00 24.69 180 GLY A O 1
ATOM 1338 N N . ALA A 1 180 ? 218.487 74.993 67.928 1.00 24.25 181 ALA A N 1
ATOM 1339 C CA . ALA A 1 180 ? 219.915 74.757 67.655 1.00 25.38 181 ALA A CA 1
ATOM 1340 C C . ALA A 1 180 ? 220.676 75.965 67.079 1.00 24.58 181 ALA A C 1
ATOM 1341 O O . ALA A 1 180 ? 221.778 76.280 67.535 1.00 24.24 181 ALA A O 1
ATOM 1343 N N . GLU A 1 181 ? 220.080 76.656 66.113 1.00 24.19 182 GLU A N 1
ATOM 1344 C CA . GLU A 1 181 ? 220.751 77.794 65.466 1.00 24.33 182 GLU A CA 1
ATOM 1345 C C . GLU A 1 181 ? 221.150 78.899 66.446 1.00 24.54 182 GLU A C 1
ATOM 1346 O O . GLU A 1 181 ? 222.058 79.685 66.155 1.00 25.03 182 GLU A O 1
ATOM 1352 N N . GLN A 1 182 ? 220.501 78.961 67.609 1.00 23.22 183 GLN A N 1
ATOM 1353 C CA . GLN A 1 182 ? 220.872 79.963 68.616 1.00 23.50 183 GLN A CA 1
ATOM 1354 C C . GLN A 1 182 ? 222.309 79.769 69.112 1.00 22.11 183 GLN A C 1
ATOM 1355 O O . GLN A 1 182 ? 222.966 80.731 69.532 1.00 22.24 183 GLN A O 1
ATOM 1361 N N . LEU A 1 183 ? 222.782 78.528 69.060 1.00 21.72 184 LEU A N 1
ATOM 1362 C CA . LEU A 1 183 ? 224.156 78.184 69.480 1.00 21.73 184 LEU A CA 1
ATOM 1363 C C . LEU A 1 183 ? 225.221 78.841 68.597 1.00 22.21 184 LEU A C 1
ATOM 1364 O O . LEU A 1 183 ? 226.402 78.887 68.963 1.00 22.05 184 LEU A O 1
ATOM 1369 N N . VAL A 1 184 ? 224.800 79.371 67.452 1.00 21.19 185 VAL A N 1
ATOM 1370 C CA . VAL A 1 184 ? 225.706 80.105 66.564 1.00 22.87 185 VAL A CA 1
ATOM 1371 C C . VAL A 1 184 ? 226.260 81.368 67.230 1.00 23.68 185 VAL A C 1
ATOM 1372 O O . VAL A 1 184 ? 227.418 81.744 67.000 1.00 22.60 185 VAL A O 1
ATOM 1376 N N . TYR A 1 185 ? 225.438 82.006 68.068 1.00 23.41 186 TYR A N 1
ATOM 1377 C CA . TYR A 1 185 ? 225.796 83.272 68.712 1.00 23.32 186 TYR A CA 1
ATOM 1378 C C . TYR A 1 185 ? 225.966 83.173 70.228 1.00 23.23 186 TYR A C 1
ATOM 1379 O O . TYR A 1 185 ? 226.530 84.062 70.850 1.00 22.85 186 TYR A O 1
ATOM 1388 N N . ASP A 1 186 ? 225.481 82.097 70.832 1.00 23.21 187 ASP A N 1
ATOM 1389 C CA . ASP A 1 186 ? 225.554 81.977 72.286 1.00 23.48 187 ASP A CA 1
ATOM 1390 C C . ASP A 1 186 ? 225.489 80.507 72.642 1.00 23.40 187 ASP A C 1
ATOM 1391 O O . ASP A 1 186 ? 224.441 79.862 72.514 1.00 22.11 187 ASP A O 1
ATOM 1396 N N . GLY A 1 187 ? 226.632 79.971 73.065 1.00 23.46 188 GLY A N 1
ATOM 1397 C CA . GLY A 1 187 ? 226.732 78.559 73.410 1.00 23.43 188 GLY A CA 1
ATOM 1398 C C . GLY A 1 187 ? 225.911 78.177 74.641 1.00 22.69 188 GLY A C 1
ATOM 1399 O O . GLY A 1 187 ? 225.674 77.005 74.881 1.00 22.55 188 GLY A O 1
ATOM 1400 N N . GLY A 1 188 ? 225.510 79.172 75.428 1.00 23.87 189 GLY A N 1
ATOM 1401 C CA . GLY A 1 188 ? 224.710 78.942 76.639 1.00 23.83 189 GLY A CA 1
ATOM 1402 C C . GLY A 1 188 ? 223.239 79.314 76.480 1.00 25.86 189 GLY A C 1
ATOM 1403 O O . GLY A 1 188 ? 222.504 79.422 77.482 1.00 25.54 189 GLY A O 1
ATOM 1404 N N . ALA A 1 189 ? 222.802 79.504 75.231 1.00 24.72 190 ALA A N 1
ATOM 1405 C CA . ALA A 1 189 ? 221.431 79.947 74.936 1.00 24.94 190 ALA A CA 1
ATOM 1406 C C . ALA A 1 189 ? 220.353 78.919 75.296 1.00 27.14 190 ALA A C 1
ATOM 1407 O O . ALA A 1 189 ? 219.213 79.289 75.581 1.00 28.26 190 ALA A O 1
ATOM 1409 N N . LEU A 1 190 ? 220.701 77.637 75.262 1.00 26.05 191 LEU A N 1
ATOM 1410 C CA . LEU A 1 190 ? 219.713 76.575 75.359 1.00 25.85 191 LEU A CA 1
ATOM 1411 C C . LEU A 1 190 ? 219.847 75.794 76.671 1.00 28.30 191 LEU A C 1
ATOM 1412 O O . LEU A 1 190 ? 220.886 75.869 77.343 1.00 29.02 191 LEU A O 1
ATOM 1417 N N . GLU A 1 191 ? 218.802 75.042 77.016 1.00 29.98 192 GLU A N 1
ATOM 1418 C CA . GLU A 1 191 ? 218.776 74.191 78.222 1.00 32.69 192 GLU A CA 1
ATOM 1419 C C . GLU A 1 191 ? 219.130 72.757 77.868 1.00 29.85 192 GLU A C 1
ATOM 1420 O O . GLU A 1 191 ? 218.300 72.025 77.335 1.00 29.66 192 GLU A O 1
ATOM 1426 N N . PHE A 1 192 ? 220.359 72.347 78.166 1.00 28.10 193 PHE A N 1
ATOM 1427 C CA . PHE A 1 192 ? 220.793 70.980 77.898 1.00 26.76 193 PHE A CA 1
ATOM 1428 C C . PHE A 1 192 ? 220.390 70.119 79.080 1.00 26.03 193 PHE A C 1
ATOM 1429 O O . PHE A 1 192 ? 220.540 70.557 80.211 1.00 27.77 193 PHE A O 1
ATOM 1437 N N . PRO A 1 193 ? 219.884 68.898 78.834 1.00 26.12 194 PRO A N 1
ATOM 1438 C CA . PRO A 1 193 ? 219.759 67.927 79.924 1.00 26.87 194 PRO A CA 1
ATOM 1439 C C . PRO A 1 193 ? 221.117 67.833 80.625 1.00 28.76 194 PRO A C 1
ATOM 1440 O O . PRO A 1 193 ? 222.130 67.781 79.930 1.00 29.12 194 PRO A O 1
ATOM 1444 N N . PRO A 1 194 ? 221.151 67.828 81.978 1.00 28.06 195 PRO A N 1
ATOM 1445 C CA . PRO A 1 194 ? 222.463 67.816 82.651 1.00 27.65 195 PRO A CA 1
ATOM 1446 C C . PRO A 1 194 ? 223.352 66.632 82.234 1.00 25.36 195 PRO A C 1
ATOM 1447 O O . PRO A 1 194 ? 222.900 65.498 82.245 1.00 25.25 195 PRO A O 1
ATOM 1451 N N . PRO A 1 195 ? 224.618 66.899 81.853 1.00 25.47 196 PRO A N 1
ATOM 1452 C CA . PRO A 1 195 ? 225.551 65.803 81.563 1.00 24.96 196 PRO A CA 1
ATOM 1453 C C . PRO A 1 195 ? 225.723 64.874 82.767 1.00 26.18 196 PRO A C 1
ATOM 1454 O O . PRO A 1 195 ? 225.608 65.317 83.906 1.00 24.99 196 PRO A O 1
ATOM 1458 N N . ASN A 1 196 ? 225.989 63.602 82.504 1.00 26.44 197 ASN A N 1
ATOM 1459 C CA . ASN A 1 196 ? 226.238 62.643 83.556 1.00 26.10 197 ASN A CA 1
ATOM 1460 C C . ASN A 1 196 ? 227.516 61.847 83.292 1.00 25.10 197 ASN A C 1
ATOM 1461 O O . ASN A 1 196 ? 228.409 61.799 84.140 1.00 24.41 197 ASN A O 1
ATOM 1466 N N . THR A 1 197 ? 227.597 61.243 82.106 1.00 24.52 198 THR A N 1
ATOM 1467 C CA . THR A 1 197 ? 228.780 60.501 81.685 1.00 24.55 198 THR A CA 1
ATOM 1468 C C . THR A 1 197 ? 229.964 61.441 81.405 1.00 23.66 198 THR A C 1
ATOM 1469 O O . THR A 1 197 ? 231.096 61.158 81.820 1.00 23.77 198 THR A O 1
ATOM 1473 N N . TYR A 1 198 ? 229.700 62.558 80.724 1.00 22.73 199 TYR A N 1
ATOM 1474 C CA . TYR A 1 198 ? 230.769 63.453 80.259 1.00 22.43 199 TYR A CA 1
ATOM 1475 C C . TYR A 1 198 ? 230.854 64.728 81.086 1.00 22.41 199 TYR A C 1
ATOM 1476 O O . TYR A 1 198 ? 229.876 65.131 81.721 1.00 23.02 199 TYR A O 1
ATOM 1485 N N . VAL A 1 199 ? 232.010 65.382 81.049 1.00 21.43 200 VAL A N 1
ATOM 1486 C CA . VAL A 1 199 ? 232.267 66.553 81.901 1.00 21.28 200 VAL A CA 1
ATOM 1487 C C . VAL A 1 199 ? 231.614 67.824 81.392 1.00 21.88 200 VAL A C 1
ATOM 1488 O O . VAL A 1 199 ? 231.662 68.851 82.068 1.00 21.91 200 VAL A O 1
ATOM 1492 N N . ALA A 1 200 ? 231.008 67.745 80.203 1.00 20.77 201 ALA A N 1
ATOM 1493 C CA . ALA A 1 200 ? 230.329 68.867 79.564 1.00 20.94 201 ALA A CA 1
ATOM 1494 C C . ALA A 1 200 ? 229.292 68.266 78.616 1.00 20.44 201 ALA A C 1
ATOM 1495 O O . ALA A 1 200 ? 229.343 67.068 78.340 1.00 20.03 201 ALA A O 1
ATOM 1497 N N . PRO A 1 201 ? 228.342 69.088 78.120 1.00 19.84 202 PRO A N 1
ATOM 1498 C CA . PRO A 1 201 ? 227.439 68.581 77.090 1.00 19.39 202 PRO A CA 1
ATOM 1499 C C . PRO A 1 201 ? 228.219 68.033 75.904 1.00 18.89 202 PRO A C 1
ATOM 1500 O O . PRO A 1 201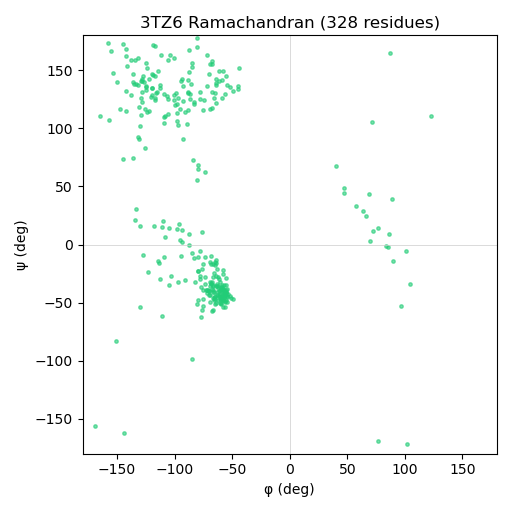 ? 229.294 68.546 75.579 1.00 19.54 202 PRO A O 1
ATOM 1504 N N . ILE A 1 202 ? 227.697 66.985 75.286 1.00 18.92 203 ILE A N 1
ATOM 1505 C CA . ILE A 1 202 ? 228.350 66.374 74.135 1.00 19.36 203 ILE A CA 1
ATOM 1506 C C . ILE A 1 202 ? 227.639 66.740 72.816 1.00 19.87 203 ILE A C 1
ATOM 1507 O O . ILE A 1 202 ? 228.302 66.911 71.796 1.00 20.53 203 ILE A O 1
ATOM 1512 N N . ALA A 1 203 ? 226.311 66.878 72.818 1.00 18.77 204 ALA A N 1
ATOM 1513 C CA . ALA A 1 203 ? 225.621 67.250 71.561 1.00 19.45 204 ALA A CA 1
ATOM 1514 C C . ALA A 1 203 ? 226.073 68.650 71.159 1.00 18.63 204 ALA A C 1
ATOM 1515 O O . ALA A 1 203 ? 226.083 69.555 71.997 1.00 18.83 204 ALA A O 1
ATOM 1517 N N . PHE A 1 204 ? 226.471 68.814 69.891 1.00 18.80 205 PHE A N 1
ATOM 1518 C CA . PHE A 1 204 ? 226.886 70.116 69.357 1.00 18.64 205 PHE A CA 1
ATOM 1519 C C . PHE A 1 204 ? 228.056 70.728 70.138 1.00 18.32 205 PHE A C 1
ATOM 1520 O O . PHE A 1 204 ? 228.177 71.950 70.280 1.00 18.97 205 PHE A O 1
ATOM 1528 N N . ASN A 1 205 ? 228.922 69.856 70.642 1.00 18.66 206 ASN A N 1
ATOM 1529 C CA . ASN A 1 205 ? 230.072 70.271 71.422 1.00 18.47 206 ASN A CA 1
ATOM 1530 C C . ASN A 1 205 ? 231.240 69.361 71.054 1.00 18.19 206 ASN A C 1
ATOM 1531 O O . ASN A 1 205 ? 231.054 68.341 70.388 1.00 17.94 206 ASN A O 1
ATOM 1536 N N . VAL A 1 206 ? 232.444 69.734 71.477 1.00 18.57 207 VAL A N 1
ATOM 1537 C CA . VAL A 1 206 ? 233.544 68.762 71.574 1.00 18.54 207 VAL A CA 1
ATOM 1538 C C . VAL A 1 206 ? 234.134 68.858 72.984 1.00 17.56 207 VAL A C 1
ATOM 1539 O O . VAL A 1 206 ? 234.182 69.924 73.577 1.00 19.04 207 VAL A O 1
ATOM 1543 N N . VAL A 1 207 ? 234.564 67.732 73.522 1.00 18.28 208 VAL A N 1
ATOM 1544 C CA . VAL A 1 207 ? 234.950 67.677 74.927 1.00 18.23 208 VAL A CA 1
ATOM 1545 C C . VAL A 1 207 ? 236.342 67.021 75.040 1.00 17.85 208 VAL A C 1
ATOM 1546 O O . VAL A 1 207 ? 236.461 65.798 74.954 1.00 17.48 208 VAL A O 1
ATOM 1550 N N . PRO A 1 208 ? 237.392 67.838 75.234 1.00 19.02 209 PRO A N 1
ATOM 1551 C CA . PRO A 1 208 ? 238.767 67.301 75.283 1.00 19.37 209 PRO A CA 1
ATOM 1552 C C . PRO A 1 208 ? 239.108 66.682 76.651 1.00 20.11 209 PRO A C 1
ATOM 1553 O O . PRO A 1 208 ? 239.979 67.167 77.378 1.00 20.75 209 PRO A O 1
ATOM 1557 N N . LEU A 1 209 ? 238.409 65.609 76.982 1.00 20.11 210 LEU A N 1
ATOM 1558 C CA . LEU A 1 209 ? 238.591 64.924 78.246 1.00 21.08 210 LEU A CA 1
ATOM 1559 C C . LEU A 1 209 ? 237.928 63.576 78.096 1.00 21.84 210 LEU A C 1
ATOM 1560 O O . LEU A 1 209 ? 236.698 63.487 77.968 1.00 22.13 210 LEU A O 1
ATOM 1565 N N . ALA A 1 210 ? 238.749 62.527 78.061 1.00 20.93 211 ALA A N 1
ATOM 1566 C CA . ALA A 1 210 ? 238.243 61.173 78.096 1.00 22.07 211 ALA A CA 1
ATOM 1567 C C . ALA A 1 210 ? 239.019 60.404 79.166 1.00 24.29 211 ALA A C 1
ATOM 1568 O O . ALA A 1 210 ? 240.237 60.278 79.082 1.00 22.95 211 ALA A O 1
ATOM 1570 N N . GLY A 1 211 ? 238.308 59.926 80.183 1.00 23.90 212 GLY A N 1
ATOM 1571 C CA . GLY A 1 211 ? 238.908 59.074 81.206 1.00 25.03 212 GLY A CA 1
ATOM 1572 C C . GLY A 1 211 ? 239.226 59.805 82.496 1.00 24.89 212 GLY A C 1
ATOM 1573 O O . GLY A 1 211 ? 238.829 60.961 82.697 1.00 26.13 212 GLY A O 1
ATOM 1574 N N . SER A 1 212 ? 239.929 59.103 83.383 1.00 25.04 213 SER A N 1
ATOM 1575 C CA . SER A 1 212 ? 240.352 59.639 84.672 1.00 24.79 213 SER A CA 1
ATOM 1576 C C . SER A 1 212 ? 241.751 60.204 84.549 1.00 25.12 213 SER A C 1
ATOM 1577 O O . SER A 1 212 ? 242.587 59.619 83.859 1.00 25.72 213 SER A O 1
ATOM 1580 N N . LEU A 1 213 ? 242.001 61.316 85.236 1.00 24.98 214 LEU A N 1
ATOM 1581 C CA . LEU A 1 213 ? 243.341 61.892 85.325 1.00 27.06 214 LEU A CA 1
ATOM 1582 C C . LEU A 1 213 ? 244.278 60.957 86.090 1.00 28.55 214 LEU A C 1
ATOM 1583 O O . LEU A 1 213 ? 243.964 60.535 87.200 1.00 28.70 214 LEU A O 1
ATOM 1588 N N . VAL A 1 214 ? 245.412 60.620 85.484 1.00 28.60 215 VAL A N 1
ATOM 1589 C CA . VAL A 1 214 ? 246.378 59.693 86.096 1.00 28.19 215 VAL A CA 1
ATOM 1590 C C . VAL A 1 214 ? 247.069 60.402 87.248 1.00 29.09 215 VAL A C 1
ATOM 1591 O O . VAL A 1 214 ? 247.426 61.579 87.142 1.00 27.67 215 VAL A O 1
ATOM 1595 N N . ASP A 1 215 ? 247.218 59.701 88.369 1.00 31.67 216 ASP A N 1
ATOM 1596 C CA . ASP A 1 215 ? 247.827 60.299 89.544 1.00 34.50 216 ASP A CA 1
ATOM 1597 C C . ASP A 1 215 ? 249.362 60.310 89.454 1.00 34.72 216 ASP A C 1
ATOM 1598 O O . ASP A 1 215 ? 250.040 59.791 90.340 1.00 35.31 216 ASP A O 1
ATOM 1603 N N . ASP A 1 216 ? 249.907 60.898 88.392 1.00 31.52 217 ASP A N 1
ATOM 1604 C CA . ASP A 1 216 ? 251.352 60.892 88.186 1.00 29.01 217 ASP A CA 1
ATOM 1605 C C . ASP A 1 216 ? 251.858 62.289 87.897 1.00 28.01 217 ASP A C 1
ATOM 1606 O O . ASP A 1 216 ? 252.952 62.455 87.395 1.00 29.11 217 ASP A O 1
ATOM 1611 N N . GLY A 1 217 ? 251.039 63.286 88.197 1.00 27.89 218 GLY A N 1
ATOM 1612 C CA . GLY A 1 217 ? 251.374 64.675 87.935 1.00 27.75 218 GLY A CA 1
ATOM 1613 C C . GLY A 1 217 ? 251.404 65.099 86.471 1.00 28.19 218 GLY A C 1
ATOM 1614 O O . GLY A 1 217 ? 251.733 66.252 86.186 1.00 30.33 218 GLY A O 1
ATOM 1615 N N . SER A 1 218 ? 251.075 64.204 85.537 1.00 25.77 219 SER A N 1
ATOM 1616 C CA . SER A 1 218 ? 251.224 64.545 84.100 1.00 25.79 219 SER A CA 1
ATOM 1617 C C . SER A 1 218 ? 250.141 65.442 83.499 1.00 24.71 219 SER A C 1
ATOM 1618 O O . SER A 1 218 ? 250.397 66.136 82.523 1.00 25.01 219 SER A O 1
ATOM 1621 N N . GLY A 1 219 ? 248.929 65.410 84.052 1.00 24.46 220 GLY A N 1
ATOM 1622 C CA . GLY A 1 219 ? 247.797 66.100 83.411 1.00 22.92 220 GLY A CA 1
ATOM 1623 C C . GLY A 1 219 ? 247.119 65.246 82.348 1.00 22.55 220 GLY A C 1
ATOM 1624 O O . GLY A 1 219 ? 246.114 65.667 81.749 1.00 21.59 220 GLY A O 1
ATOM 1625 N N . GLU A 1 220 ? 247.660 64.047 82.112 1.00 22.09 221 GLU A N 1
ATOM 1626 C CA . GLU A 1 220 ? 247.110 63.115 81.125 1.00 21.96 221 GLU A CA 1
ATOM 1627 C C . GLU A 1 220 ? 246.032 62.251 81.760 1.00 22.17 221 GLU A C 1
ATOM 1628 O O . GLU A 1 220 ? 246.088 61.950 82.969 1.00 21.42 221 GLU A O 1
ATOM 1634 N N . THR A 1 221 ? 245.047 61.856 80.957 1.00 21.41 222 THR A N 1
ATOM 1635 C CA . THR A 1 221 ? 244.060 60.882 81.417 1.00 21.16 222 THR A CA 1
ATOM 1636 C C . THR A 1 221 ? 244.597 59.485 81.134 1.00 21.90 222 THR A C 1
ATOM 1637 O O . THR A 1 221 ? 245.562 59.326 80.352 1.00 21.81 222 THR A O 1
ATOM 1641 N N . ASP A 1 222 ? 243.964 58.466 81.719 1.00 21.95 223 ASP A N 1
ATOM 1642 C CA . ASP A 1 222 ? 244.314 57.077 81.384 1.00 23.43 223 ASP A CA 1
ATOM 1643 C C . ASP A 1 222 ? 244.089 56.741 79.912 1.00 23.21 223 ASP A C 1
ATOM 1644 O O . ASP A 1 222 ? 244.850 55.952 79.332 1.00 21.53 223 ASP A O 1
ATOM 1649 N N . GLU A 1 223 ? 243.080 57.355 79.291 1.00 21.90 224 GLU A N 1
ATOM 1650 C CA A GLU A 1 223 ? 242.884 57.151 77.854 0.50 22.11 224 GLU A CA 1
ATOM 1651 C CA B GLU A 1 223 ? 242.861 57.189 77.854 0.50 23.00 224 GLU A CA 1
ATOM 1652 C C . GLU A 1 223 ? 244.009 57.797 77.046 1.00 21.99 224 GLU A C 1
ATOM 1653 O O . GLU A 1 223 ? 244.496 57.191 76.087 1.00 22.68 224 GLU A O 1
ATOM 1664 N N . ASP A 1 224 ? 244.430 59.006 77.429 1.00 21.68 225 ASP A N 1
ATOM 1665 C CA . ASP A 1 224 ? 245.577 59.657 76.753 1.00 21.81 225 ASP A CA 1
ATOM 1666 C C . ASP A 1 224 ? 246.798 58.720 76.786 1.00 21.89 225 ASP A C 1
ATOM 1667 O O . ASP A 1 224 ? 247.489 58.563 75.789 1.00 22.02 225 ASP A O 1
ATOM 1672 N N . GLN A 1 225 ? 247.043 58.113 77.945 1.00 22.33 226 GLN A N 1
ATOM 1673 C CA . GLN A 1 225 ? 248.222 57.263 78.175 1.00 22.61 226 GLN A CA 1
ATOM 1674 C C . GLN A 1 225 ? 248.149 55.901 77.495 1.00 23.06 226 GLN A C 1
ATOM 1675 O O . GLN A 1 225 ? 249.187 55.319 77.148 1.00 22.17 226 GLN A O 1
ATOM 1681 N N . LYS A 1 226 ? 246.935 55.384 77.290 1.00 21.97 227 LYS A N 1
ATOM 1682 C CA . LYS A 1 226 ? 246.781 54.119 76.559 1.00 22.12 227 LYS A CA 1
ATOM 1683 C C . LYS A 1 226 ? 247.434 54.183 75.177 1.00 21.63 227 LYS A C 1
ATOM 1684 O O . LYS A 1 226 ? 248.028 53.207 74.723 1.00 21.51 227 LYS A O 1
ATOM 1690 N N . LEU A 1 227 ? 247.300 55.322 74.505 1.00 21.20 228 LEU A N 1
ATOM 1691 C CA . LEU A 1 227 ? 247.924 55.508 73.199 1.00 20.76 228 LEU A CA 1
ATOM 1692 C C . LEU A 1 227 ? 249.443 55.283 73.272 1.00 21.62 228 LEU A C 1
ATOM 1693 O O . LEU A 1 227 ? 250.042 54.787 72.324 1.00 21.53 228 LEU A O 1
ATOM 1698 N N . ARG A 1 228 ? 250.049 55.671 74.395 1.00 22.08 229 ARG A N 1
ATOM 1699 C CA . ARG A 1 228 ? 251.490 55.472 74.596 1.00 21.55 229 ARG A CA 1
ATOM 1700 C C . ARG A 1 228 ? 251.760 54.018 74.953 1.00 22.11 229 ARG A C 1
ATOM 1701 O O . ARG A 1 228 ? 252.418 53.314 74.196 1.00 20.97 229 ARG A O 1
ATOM 1709 N N . PHE A 1 229 ? 251.230 53.554 76.082 1.00 22.69 230 PHE A N 1
ATOM 1710 C CA . PHE A 1 229 ? 251.580 52.214 76.561 1.00 23.87 230 PHE A CA 1
ATOM 1711 C C . PHE A 1 229 ? 251.229 51.107 75.560 1.00 24.01 230 PHE A C 1
ATOM 1712 O O . PHE A 1 229 ? 252.030 50.202 75.301 1.00 22.74 230 PHE A O 1
ATOM 1720 N N . GLU A 1 230 ? 250.021 51.175 74.996 1.00 23.11 231 GLU A N 1
ATOM 1721 C CA . GLU A 1 230 ? 249.536 50.098 74.134 1.00 22.93 231 GLU A CA 1
ATOM 1722 C C . GLU A 1 230 ? 250.170 50.094 72.744 1.00 22.17 231 GLU A C 1
ATOM 1723 O O . GLU A 1 230 ? 250.485 49.029 72.230 1.00 23.94 231 GLU A O 1
ATOM 1729 N N . SER A 1 231 ? 250.387 51.264 72.144 1.00 22.24 232 SER A N 1
ATOM 1730 C CA . SER A 1 231 ? 251.154 51.332 70.884 1.00 22.66 232 SER A CA 1
ATOM 1731 C C . SER A 1 231 ? 252.551 50.703 71.040 1.00 22.68 232 SER A C 1
ATOM 1732 O O . SER A 1 231 ? 253.013 49.958 70.164 1.00 22.35 232 SER A O 1
ATOM 1735 N N . ARG A 1 232 ? 253.207 51.012 72.160 1.00 22.13 233 ARG A N 1
ATOM 1736 C CA . ARG A 1 232 ? 254.520 50.448 72.475 1.00 23.40 233 ARG A CA 1
ATOM 1737 C C . ARG A 1 232 ? 254.458 48.921 72.520 1.00 24.40 233 ARG A C 1
ATOM 1738 O O . ARG A 1 232 ? 255.234 48.246 71.838 1.00 25.94 233 ARG A O 1
ATOM 1746 N N . LYS A 1 233 ? 253.536 48.377 73.314 1.00 24.96 234 LYS A N 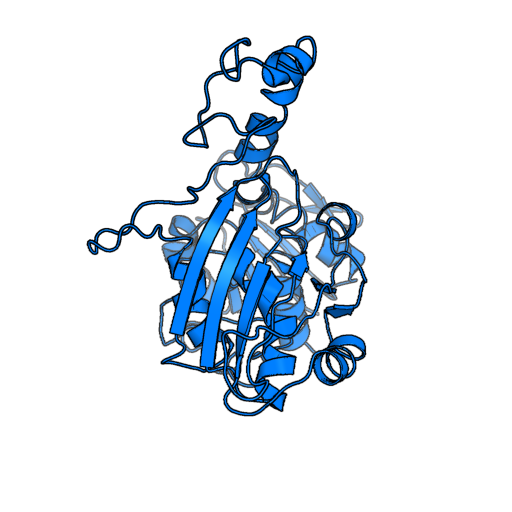1
ATOM 1747 C CA . LYS A 1 233 ? 253.447 46.920 73.487 1.00 24.12 234 LYS A CA 1
ATOM 1748 C C . LYS A 1 233 ? 253.015 46.207 72.204 1.00 25.07 234 LYS A C 1
ATOM 1749 O O . LYS A 1 233 ? 253.572 45.150 71.852 1.00 25.63 234 LYS A O 1
ATOM 1755 N N . ILE A 1 234 ? 252.049 46.781 71.485 1.00 23.57 235 ILE A N 1
ATOM 1756 C CA . ILE A 1 234 ? 251.532 46.140 70.277 1.00 23.76 235 ILE A CA 1
ATOM 1757 C C . ILE A 1 234 ? 252.570 46.146 69.177 1.00 23.89 235 ILE A C 1
ATOM 1758 O O . ILE A 1 234 ? 252.821 45.124 68.542 1.00 24.75 235 ILE A O 1
ATOM 1763 N N . LEU A 1 235 ? 253.164 47.304 68.931 1.00 23.53 236 LEU A N 1
ATOM 1764 C CA . LEU A 1 235 ? 254.117 47.406 67.836 1.00 24.72 236 LEU A CA 1
ATOM 1765 C C . LEU A 1 235 ? 255.496 46.850 68.201 1.00 24.98 236 LEU A C 1
ATOM 1766 O O . LEU A 1 235 ? 256.341 46.695 67.323 1.00 26.24 236 LEU A O 1
ATOM 1771 N N . GLY A 1 236 ? 255.714 46.559 69.481 1.00 25.20 237 GLY A N 1
ATOM 1772 C CA . GLY A 1 236 ? 257.017 46.073 69.965 1.00 27.11 237 GLY A CA 1
ATOM 1773 C C . GLY A 1 236 ? 258.092 47.164 69.896 1.00 27.59 237 GLY A C 1
ATOM 1774 O O . GLY A 1 236 ? 259.200 46.910 69.430 1.00 28.50 237 GLY A O 1
ATOM 1775 N N . ILE A 1 237 ? 257.738 48.383 70.315 1.00 25.74 238 ILE A N 1
ATOM 1776 C CA . ILE A 1 237 ? 258.653 49.536 70.333 1.00 25.57 238 ILE A CA 1
ATOM 1777 C C . ILE A 1 237 ? 258.632 50.096 71.762 1.00 26.87 238 ILE A C 1
ATOM 1778 O O . ILE A 1 237 ? 257.889 51.038 72.055 1.00 25.91 238 ILE A O 1
ATOM 1783 N N . PRO A 1 238 ? 259.422 49.495 72.670 1.00 25.94 239 PRO A N 1
ATOM 1784 C CA . PRO A 1 238 ? 259.339 49.838 74.096 1.00 26.70 239 PRO A CA 1
ATOM 1785 C C . PRO A 1 238 ? 259.585 51.318 74.403 1.00 26.31 239 PRO A C 1
ATOM 1786 O O . PRO A 1 238 ? 259.108 51.817 75.409 1.00 26.07 239 PRO A O 1
ATOM 1790 N N . ASP A 1 239 ? 260.326 52.015 73.549 1.00 26.18 240 ASP A N 1
ATOM 1791 C CA . ASP A 1 239 ? 260.678 53.405 73.836 1.00 27.98 240 ASP A CA 1
ATOM 1792 C C . ASP A 1 239 ? 259.985 54.389 72.890 1.00 26.03 240 ASP A C 1
ATOM 1793 O O . ASP A 1 239 ? 260.383 55.557 72.795 1.00 23.77 240 ASP A O 1
ATOM 1798 N N . LEU A 1 240 ? 258.954 53.919 72.183 1.00 24.08 241 LEU A N 1
ATOM 1799 C CA . LEU A 1 240 ? 258.215 54.786 71.278 1.00 21.97 241 LEU A CA 1
ATOM 1800 C C . LEU A 1 240 ? 257.825 56.084 71.982 1.00 20.57 241 LEU A C 1
ATOM 1801 O O . LEU A 1 240 ? 257.308 56.055 73.090 1.00 23.19 241 LEU A O 1
ATOM 1806 N N . LEU A 1 241 ? 258.069 57.208 71.328 1.00 20.17 242 LEU A N 1
ATOM 1807 C CA . LEU A 1 241 ? 257.652 58.523 71.831 1.00 20.34 242 LEU A CA 1
ATOM 1808 C C . LEU A 1 241 ? 256.208 58.795 71.375 1.00 19.28 242 LEU A C 1
ATOM 1809 O O . LEU A 1 241 ? 255.910 58.714 70.187 1.00 19.42 242 LEU A O 1
ATOM 1814 N N . VAL A 1 242 ? 255.323 59.095 72.321 1.00 19.03 243 VAL A N 1
ATOM 1815 C CA . VAL A 1 242 ? 253.889 59.260 72.003 1.00 19.23 243 VAL A CA 1
ATOM 1816 C C . VAL A 1 242 ? 253.314 60.391 72.828 1.00 19.13 243 VAL A C 1
ATOM 1817 O O . VAL A 1 242 ? 253.541 60.466 74.038 1.00 19.52 243 VAL A O 1
ATOM 1821 N N . SER A 1 243 ? 252.591 61.284 72.160 1.00 19.03 244 SER A N 1
ATOM 1822 C CA . SER A 1 243 ? 251.814 62.314 72.833 1.00 18.84 244 SER A CA 1
ATOM 1823 C C . SER A 1 243 ? 250.400 62.238 72.232 1.00 19.66 244 SER A C 1
ATOM 1824 O O . SER A 1 243 ? 250.212 62.548 71.051 1.00 20.79 244 SER A O 1
ATOM 1827 N N . GLY A 1 244 ? 249.421 61.816 73.023 1.00 19.40 245 GLY A N 1
ATOM 1828 C CA . GLY A 1 244 ? 248.032 61.736 72.521 1.00 18.89 245 GLY A CA 1
ATOM 1829 C C . GLY A 1 244 ? 247.067 62.620 73.297 1.00 19.14 245 GLY A C 1
ATOM 1830 O O . GLY A 1 244 ? 247.232 62.829 74.510 1.00 18.34 245 GLY A O 1
ATOM 1831 N N . THR A 1 245 ? 246.057 63.150 72.600 1.00 18.46 246 THR A N 1
ATOM 1832 C CA . THR A 1 245 ? 244.977 63.897 73.245 1.00 18.31 246 THR A CA 1
ATOM 1833 C C . THR A 1 245 ? 243.651 63.267 72.819 1.00 18.18 246 THR A C 1
ATOM 1834 O O . THR A 1 245 ? 243.309 63.277 71.636 1.00 18.34 246 THR A O 1
ATOM 1838 N N . CYS A 1 246 ? 242.923 62.718 73.781 1.00 18.36 247 CYS A N 1
ATOM 1839 C CA . CYS A 1 246 ? 241.648 62.053 73.507 1.00 18.87 247 CYS A CA 1
ATOM 1840 C C . CYS A 1 246 ? 240.520 63.052 73.675 1.00 18.75 247 CYS A C 1
ATOM 1841 O O . CYS A 1 246 ? 240.401 63.679 74.732 1.00 17.95 247 CYS A O 1
ATOM 1844 N N . VAL A 1 247 ? 239.725 63.225 72.616 1.00 18.46 248 VAL A N 1
ATOM 1845 C CA . VAL A 1 247 ? 238.673 64.234 72.590 1.00 18.49 248 VAL A CA 1
ATOM 1846 C C . VAL A 1 247 ? 237.365 63.552 72.170 1.00 19.27 248 VAL A C 1
ATOM 1847 O O . VAL A 1 247 ? 237.335 62.788 71.192 1.00 18.60 248 VAL A O 1
ATOM 1851 N N . ARG A 1 248 ? 236.299 63.803 72.922 1.00 19.63 249 ARG A N 1
ATOM 1852 C CA . ARG A 1 248 ? 234.994 63.206 72.605 1.00 19.44 249 ARG A CA 1
ATOM 1853 C C . ARG A 1 248 ? 234.260 64.121 71.631 1.00 18.96 249 ARG A C 1
ATOM 1854 O O . ARG A 1 248 ? 234.322 65.346 71.759 1.00 18.59 249 ARG A O 1
ATOM 1862 N N . VAL A 1 249 ? 233.559 63.517 70.669 1.00 18.21 250 VAL A N 1
ATOM 1863 C CA . VAL A 1 249 ? 232.817 64.273 69.676 1.00 18.85 250 VAL A CA 1
ATOM 1864 C C . VAL A 1 249 ? 231.382 63.709 69.560 1.00 18.61 250 VAL A C 1
ATOM 1865 O O . VAL A 1 249 ? 231.130 62.572 69.954 1.00 18.58 250 VAL A O 1
ATOM 1869 N N . PRO A 1 250 ? 230.445 64.502 69.003 1.00 19.67 251 PRO A N 1
ATOM 1870 C CA . PRO A 1 250 ? 229.053 64.003 68.900 1.00 19.19 251 PRO A CA 1
ATOM 1871 C C . PRO A 1 250 ? 228.840 63.059 67.727 1.00 19.05 251 PRO A C 1
ATOM 1872 O O . PRO A 1 250 ? 228.113 63.376 66.781 1.00 19.38 251 PRO A O 1
ATOM 1876 N N . VAL A 1 251 ? 229.439 61.879 67.821 1.00 18.68 252 VAL A N 1
ATOM 1877 C CA . VAL A 1 251 ? 229.348 60.855 66.797 1.00 18.52 252 VAL A CA 1
ATOM 1878 C C . VAL A 1 251 ? 228.909 59.613 67.563 1.00 18.97 252 VAL A C 1
ATOM 1879 O O . VAL A 1 251 ? 229.356 59.420 68.702 1.00 18.15 252 VAL A O 1
ATOM 1883 N N . PHE A 1 252 ? 228.044 58.794 66.967 1.00 18.17 253 PHE A N 1
ATOM 1884 C CA . PHE A 1 252 ? 227.547 57.611 67.684 1.00 19.37 253 PHE A CA 1
ATOM 1885 C C . PHE A 1 252 ? 228.566 56.497 67.749 1.00 18.96 253 PHE A C 1
ATOM 1886 O O . PHE A 1 252 ? 228.900 56.055 68.848 1.00 19.99 253 PHE A O 1
ATOM 1894 N N . THR A 1 253 ? 229.054 56.060 66.592 1.00 18.99 254 THR A N 1
ATOM 1895 C CA . THR A 1 253 ? 230.109 55.044 66.504 1.00 19.07 254 THR A CA 1
ATOM 1896 C C . THR A 1 253 ? 231.133 55.472 65.449 1.00 19.80 254 THR A C 1
ATOM 1897 O O . THR A 1 253 ? 230.770 56.011 64.388 1.00 19.68 254 THR A O 1
ATOM 1901 N N . GLY A 1 254 ? 232.414 55.241 65.746 1.00 18.93 255 GLY A N 1
ATOM 1902 C CA . GLY A 1 254 ? 233.472 55.494 64.773 1.00 18.94 255 GLY A CA 1
ATOM 1903 C C . GLY A 1 254 ? 234.420 56.470 65.435 1.00 18.87 255 GLY A C 1
ATOM 1904 O O . GLY A 1 254 ? 234.054 57.625 65.686 1.00 17.90 255 GLY A O 1
ATOM 1905 N N . HIS A 1 255 ? 235.612 55.979 65.762 1.00 18.83 256 HIS A N 1
ATOM 1906 C CA . HIS A 1 255 ? 236.673 56.812 66.320 1.00 19.11 256 HIS A CA 1
ATOM 1907 C C . HIS A 1 255 ? 237.559 57.271 65.206 1.00 18.97 256 HIS A C 1
ATOM 1908 O O . HIS A 1 255 ? 237.831 56.505 64.283 1.00 20.28 256 HIS A O 1
ATOM 1915 N N . SER A 1 256 ? 238.002 58.527 65.264 1.00 18.58 257 SER A N 1
ATOM 1916 C CA . SER A 1 256 ? 238.934 59.045 64.267 1.00 18.63 257 SER A CA 1
ATOM 1917 C C . SER A 1 256 ? 240.203 59.586 64.937 1.00 18.39 257 SER A C 1
ATOM 1918 O O . SER A 1 256 ? 240.166 60.024 66.095 1.00 18.00 257 SER A O 1
ATOM 1921 N N . LEU A 1 257 ? 241.317 59.543 64.200 1.00 18.54 258 LEU A N 1
ATOM 1922 C CA A LEU A 1 257 ? 242.612 59.986 64.728 0.50 18.35 258 LEU A CA 1
ATOM 1923 C CA B LEU A 1 257 ? 242.628 59.947 64.711 0.50 18.79 258 LEU A CA 1
ATOM 1924 C C . LEU A 1 257 ? 243.341 60.822 63.689 1.00 17.92 258 LEU A C 1
ATOM 1925 O O . LEU A 1 257 ? 243.469 60.418 62.534 1.00 18.07 258 LEU A O 1
ATOM 1934 N N . SER A 1 258 ? 243.786 62.005 64.106 1.00 17.64 259 SER A N 1
ATOM 1935 C CA . SER A 1 258 ? 244.681 62.805 63.294 1.00 17.94 259 SER A CA 1
ATOM 1936 C C . SER A 1 258 ? 246.086 62.508 63.847 1.00 17.80 259 SER A C 1
ATOM 1937 O O . SER A 1 258 ? 246.394 62.818 65.013 1.00 17.27 259 SER A O 1
ATOM 1940 N N . ILE A 1 259 ? 246.904 61.857 63.016 1.00 18.23 260 ILE A N 1
ATOM 1941 C CA . ILE A 1 259 ? 248.185 61.268 63.433 1.00 18.25 260 ILE A CA 1
ATOM 1942 C C . ILE A 1 259 ? 249.337 61.951 62.699 1.00 18.22 260 ILE A C 1
ATOM 1943 O O . ILE A 1 259 ? 249.350 62.027 61.463 1.00 18.15 260 ILE A O 1
ATOM 1948 N N . ASN A 1 260 ? 250.286 62.472 63.463 1.00 18.20 261 ASN A N 1
ATOM 1949 C CA . ASN A 1 260 ? 251.546 62.923 62.898 1.00 18.58 261 ASN A CA 1
ATOM 1950 C C . ASN A 1 260 ? 252.597 61.922 63.332 1.00 18.74 261 ASN A C 1
ATOM 1951 O O . ASN A 1 260 ? 252.920 61.837 64.518 1.00 18.45 261 ASN A O 1
ATOM 1956 N N . ALA A 1 261 ? 253.095 61.144 62.368 1.00 18.93 262 ALA A N 1
ATOM 1957 C CA . ALA A 1 261 ? 253.979 60.008 62.645 1.00 18.87 262 ALA A CA 1
ATOM 1958 C C . ALA A 1 261 ? 255.341 60.275 62.040 1.00 19.50 262 ALA A C 1
ATOM 1959 O O . ALA A 1 261 ? 255.426 60.643 60.869 1.00 18.11 262 ALA A O 1
ATOM 1961 N N . GLU A 1 262 ? 256.390 60.070 62.843 1.00 19.44 263 GLU A N 1
ATOM 1962 C CA . GLU A 1 262 ? 257.763 60.294 62.416 1.00 19.54 263 GLU A CA 1
ATOM 1963 C C . GLU A 1 262 ? 258.477 58.950 62.350 1.00 18.86 263 GLU A C 1
ATOM 1964 O O . GLU A 1 262 ? 258.320 58.119 63.240 1.00 19.71 263 GLU A O 1
ATOM 1970 N N . PHE A 1 263 ? 259.254 58.747 61.288 1.00 19.61 264 PHE A N 1
ATOM 1971 C CA . PHE A 1 263 ? 259.969 57.486 61.076 1.00 19.34 264 PHE A CA 1
ATOM 1972 C C . PHE A 1 263 ? 261.485 57.711 61.085 1.00 19.40 264 PHE A C 1
ATOM 1973 O O . PHE A 1 263 ? 261.940 58.852 61.076 1.00 18.62 264 PHE A O 1
ATOM 1981 N N . ALA A 1 264 ? 262.242 56.615 61.089 1.00 19.89 265 ALA A N 1
ATOM 1982 C CA . ALA A 1 264 ? 263.721 56.669 61.170 1.00 20.63 265 ALA A CA 1
ATOM 1983 C C . ALA A 1 264 ? 264.370 56.898 59.803 1.00 21.24 265 ALA A C 1
ATOM 1984 O O . ALA A 1 264 ? 265.574 57.171 59.716 1.00 22.40 265 ALA A O 1
ATOM 1986 N N . GLN A 1 265 ? 263.581 56.784 58.735 1.00 21.65 266 GLN A N 1
ATOM 1987 C CA . GLN A 1 265 ? 264.065 57.028 57.366 1.00 22.19 266 GLN A CA 1
ATOM 1988 C C . GLN A 1 265 ? 262.944 57.714 56.599 1.00 23.65 266 GLN A C 1
ATOM 1989 O O . GLN A 1 265 ? 261.789 57.671 57.051 1.00 23.51 266 GLN A O 1
ATOM 1995 N N . PRO A 1 266 ? 263.271 58.367 55.459 1.00 23.52 267 PRO A N 1
ATOM 1996 C CA . PRO A 1 266 ? 262.237 59.095 54.746 1.00 22.27 267 PRO A CA 1
ATOM 1997 C C . PRO A 1 266 ? 261.129 58.152 54.279 1.00 23.08 267 PRO A C 1
ATOM 1998 O O . PRO A 1 266 ? 261.390 57.007 53.902 1.00 22.13 267 PRO A O 1
ATOM 2002 N N . LEU A 1 267 ? 259.900 58.635 54.375 1.00 21.61 268 LEU A N 1
ATOM 2003 C CA . LEU A 1 267 ? 258.715 57.906 53.906 1.00 22.13 268 LEU A CA 1
ATOM 2004 C C . LEU A 1 267 ? 257.783 58.928 53.298 1.00 22.31 268 LEU A C 1
ATOM 2005 O O . LEU A 1 267 ? 257.303 59.819 53.990 1.00 22.77 268 LEU A O 1
ATOM 2010 N N . SER A 1 268 ? 257.565 58.825 51.991 1.00 22.09 269 SER A N 1
ATOM 2011 C CA . SER A 1 268 ? 256.764 59.795 51.268 1.00 22.83 269 SER A CA 1
ATOM 2012 C C . SER A 1 268 ? 255.282 59.426 51.365 1.00 22.07 269 SER A C 1
ATOM 2013 O O . SER A 1 268 ? 254.953 58.269 51.601 1.00 21.21 269 SER A O 1
ATOM 2016 N N . PRO A 1 269 ? 254.391 60.417 51.191 1.00 22.81 270 PRO A N 1
ATOM 2017 C CA . PRO A 1 269 ? 252.949 60.130 51.146 1.00 24.38 270 PRO A CA 1
ATOM 2018 C C . PRO A 1 269 ? 252.581 59.133 50.040 1.00 25.20 270 PRO A C 1
ATOM 2019 O O . PRO A 1 269 ? 251.758 58.241 50.263 1.00 24.14 270 PRO A O 1
ATOM 2023 N N . GLU A 1 270 ? 253.221 59.271 48.877 1.00 26.43 271 GLU A N 1
ATOM 2024 C CA . GLU A 1 270 ? 252.982 58.379 47.745 1.00 28.48 271 GLU A CA 1
ATOM 2025 C C . GLU A 1 270 ? 253.316 56.935 48.138 1.00 28.04 271 GLU A C 1
ATOM 2026 O O . GLU A 1 270 ? 252.538 56.009 47.885 1.00 28.27 271 GLU A O 1
ATOM 2032 N N . ARG A 1 271 ? 254.469 56.746 48.774 1.00 26.33 272 ARG A N 1
ATOM 2033 C CA . ARG A 1 271 ? 254.880 55.418 49.214 1.00 25.06 272 ARG A CA 1
ATOM 2034 C C 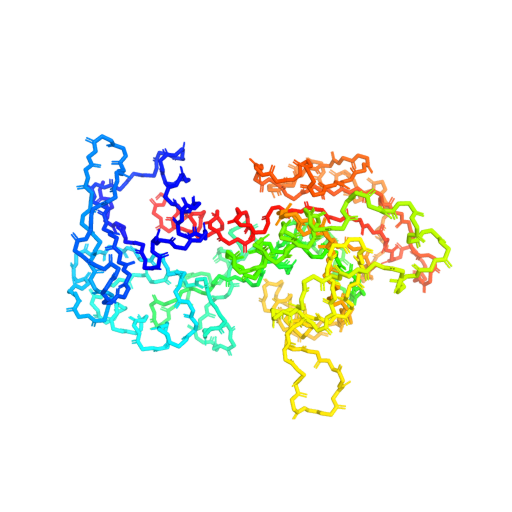. ARG A 1 271 ? 253.976 54.870 50.333 1.00 25.58 272 ARG A C 1
ATOM 2035 O O . ARG A 1 271 ? 253.662 53.666 50.367 1.00 24.28 272 ARG A O 1
ATOM 2043 N N . ALA A 1 272 ? 253.560 55.747 51.247 1.00 24.51 273 ALA A N 1
ATOM 2044 C CA . ALA A 1 272 ? 252.630 55.330 52.298 1.00 24.18 273 ALA A CA 1
ATOM 2045 C C . ALA A 1 272 ? 251.315 54.849 51.666 1.00 23.75 273 ALA A C 1
ATOM 2046 O O . ALA A 1 272 ? 250.802 53.798 52.059 1.00 24.65 273 ALA A O 1
ATOM 2048 N N . ARG A 1 273 ? 250.803 55.582 50.676 1.00 24.15 274 ARG A N 1
ATOM 2049 C CA . ARG A 1 273 ? 249.574 55.159 49.981 1.00 26.17 274 ARG A CA 1
ATOM 2050 C C . ARG A 1 273 ? 249.742 53.808 49.288 1.00 28.14 274 ARG A C 1
ATOM 2051 O O . ARG A 1 273 ? 248.857 52.950 49.378 1.00 30.09 274 ARG A O 1
ATOM 2059 N N . GLU A 1 274 ? 250.885 53.612 48.622 1.00 28.87 275 GLU A N 1
ATOM 2060 C CA A GLU A 1 274 ? 251.178 52.346 47.948 0.50 29.48 275 GLU A CA 1
ATOM 2061 C CA B GLU A 1 274 ? 251.174 52.349 47.945 0.50 28.81 275 GLU A CA 1
ATOM 2062 C C . GLU A 1 274 ? 251.124 51.184 48.936 1.00 29.00 275 GLU A C 1
ATOM 2063 O O . GLU A 1 274 ? 250.534 50.144 48.650 1.00 30.39 275 GLU A O 1
ATOM 2074 N N . LEU A 1 275 ? 251.732 51.359 50.105 1.00 27.39 276 LEU A N 1
ATOM 2075 C CA . LEU A 1 275 ? 251.758 50.305 51.120 1.00 27.31 276 LEU A CA 1
ATOM 2076 C C . LEU A 1 275 ? 250.407 50.025 51.774 1.00 26.91 276 LEU A C 1
ATOM 2077 O O . LEU A 1 275 ? 250.077 48.873 52.062 1.00 28.36 276 LEU A O 1
ATOM 2082 N N . LEU A 1 276 ? 249.650 51.077 52.048 1.00 26.40 277 LEU A N 1
ATOM 2083 C CA . LEU A 1 276 ? 248.379 50.922 52.758 1.00 27.66 277 LEU A CA 1
ATOM 2084 C C . LEU A 1 276 ? 247.260 50.406 51.839 1.00 29.60 277 LEU A C 1
ATOM 2085 O O . LEU A 1 276 ? 246.347 49.723 52.302 1.00 29.43 277 LEU A O 1
ATOM 2090 N N . ASP A 1 277 ? 247.341 50.732 50.548 1.00 32.36 278 ASP A N 1
ATOM 2091 C CA . ASP A 1 277 ? 246.347 50.278 49.557 1.00 36.72 278 ASP A CA 1
ATOM 2092 C C . ASP A 1 277 ? 246.233 48.747 49.560 1.00 38.43 278 ASP A C 1
ATOM 2093 O O . ASP A 1 277 ? 245.138 48.201 49.686 1.00 41.82 278 ASP A O 1
ATOM 2098 N N . GLY A 1 278 ? 247.362 48.057 49.487 1.00 40.67 279 GLY A N 1
ATOM 2099 C CA . GLY A 1 278 ? 247.387 46.607 49.722 1.00 44.84 279 GLY A CA 1
ATOM 2100 C C . GLY A 1 278 ? 246.809 46.082 51.046 1.00 46.90 279 GLY A C 1
ATOM 2101 O O . GLY A 1 278 ? 246.073 45.085 51.059 1.00 48.37 279 GLY A O 1
ATOM 2102 N N . ALA A 1 279 ? 247.100 46.786 52.140 1.00 41.88 280 ALA A N 1
ATOM 2103 C CA . ALA A 1 279 ? 247.127 46.223 53.505 1.00 36.62 280 ALA A CA 1
ATOM 2104 C C . ALA A 1 279 ? 245.868 45.574 54.092 1.00 34.95 280 ALA A C 1
ATOM 2105 O O . ALA A 1 279 ? 244.750 46.067 53.925 1.00 32.34 280 ALA A O 1
ATOM 2107 N N . THR A 1 280 ? 246.104 44.488 54.829 1.00 32.77 281 THR A N 1
ATOM 2108 C CA . THR A 1 280 ? 245.103 43.778 55.625 1.00 32.69 281 THR A CA 1
ATOM 2109 C C . THR A 1 280 ? 244.460 44.677 56.675 1.00 31.50 281 THR A C 1
ATOM 2110 O O . THR A 1 280 ? 245.161 45.302 57.493 1.00 30.18 281 THR A O 1
ATOM 2114 N N . GLY A 1 281 ? 243.128 44.725 56.658 1.00 29.48 282 GLY A N 1
ATOM 2115 C CA . GLY A 1 281 ? 242.362 45.480 57.646 1.00 27.61 282 GLY A CA 1
ATOM 2116 C C . GLY A 1 281 ? 242.372 46.979 57.412 1.00 27.42 282 GLY A C 1
ATOM 2117 O O . GLY A 1 281 ? 241.995 47.743 58.298 1.00 27.09 282 GLY A O 1
ATOM 2118 N N . VAL A 1 282 ? 242.807 47.397 56.225 1.00 25.78 283 VAL A N 1
ATOM 2119 C CA . VAL A 1 282 ? 242.953 48.818 55.890 1.00 25.34 283 VAL A CA 1
ATOM 2120 C C . VAL A 1 282 ? 242.254 49.125 54.575 1.00 26.21 283 VAL A C 1
ATOM 2121 O O . VAL A 1 282 ? 242.335 48.349 53.632 1.00 26.88 283 VAL A O 1
ATOM 2125 N N . GLN A 1 283 ? 241.599 50.275 54.506 1.00 26.62 284 GLN A N 1
ATOM 2126 C CA . GLN A 1 283 ? 241.106 50.782 53.252 1.00 28.17 284 GLN A CA 1
ATOM 2127 C C . GLN A 1 283 ? 241.552 52.220 53.026 1.00 27.04 284 GLN A C 1
ATOM 2128 O O . GLN A 1 283 ? 241.240 53.118 53.808 1.00 26.07 284 GLN A O 1
ATOM 2134 N N . LEU A 1 284 ? 242.237 52.445 51.916 1.00 27.31 285 LEU A N 1
ATOM 2135 C CA . LEU A 1 284 ? 242.674 53.783 51.553 1.00 27.33 285 LEU A CA 1
ATOM 2136 C C . LEU A 1 284 ? 241.498 54.579 50.964 1.00 27.81 285 LEU A C 1
ATOM 2137 O O . LEU A 1 284 ? 240.853 54.127 50.025 1.00 26.87 285 LEU A O 1
ATOM 2142 N N . VAL A 1 285 ? 241.206 55.749 51.528 1.00 27.21 286 VAL A N 1
ATOM 2143 C CA . VAL A 1 285 ? 240.117 56.604 51.028 1.00 28.23 286 VAL A CA 1
ATOM 2144 C C . VAL A 1 285 ? 240.596 58.063 51.036 1.00 29.87 286 VAL A C 1
ATOM 2145 O O . VAL A 1 285 ? 241.531 58.400 51.761 1.00 34.03 286 VAL A O 1
ATOM 2149 N N . ASP A 1 286 ? 239.971 58.930 50.250 1.00 29.65 287 ASP A N 1
ATOM 2150 C CA . ASP A 1 286 ? 240.379 60.339 50.231 1.00 29.97 287 ASP A CA 1
ATOM 2151 C C . ASP A 1 286 ? 240.127 61.009 51.585 1.00 28.00 287 ASP A C 1
ATOM 2152 O O . ASP A 1 286 ? 241.022 61.639 52.150 1.00 27.61 287 ASP A O 1
ATOM 2157 N N . VAL A 1 287 ? 238.903 60.868 52.095 1.00 24.53 288 VAL A N 1
ATOM 2158 C CA . VAL A 1 287 ? 238.463 61.577 53.304 1.00 22.97 288 VAL A CA 1
ATOM 2159 C C . VAL A 1 287 ? 237.794 60.552 54.231 1.00 22.36 288 VAL A C 1
ATOM 2160 O O . VAL A 1 287 ? 236.591 60.281 54.093 1.00 22.07 288 VAL A O 1
ATOM 2164 N N . PRO A 1 288 ? 238.569 59.953 55.165 1.00 21.56 289 PRO A N 1
ATOM 2165 C CA . PRO A 1 288 ? 237.968 58.997 56.102 1.00 21.57 289 PRO A CA 1
ATOM 2166 C C . PRO A 1 288 ? 236.941 59.704 56.984 1.00 21.06 289 PRO A C 1
ATOM 2167 O O . PRO A 1 288 ? 237.146 60.851 57.363 1.00 21.49 289 PRO A O 1
ATOM 2171 N N . THR A 1 289 ? 235.836 59.035 57.296 1.00 20.91 290 THR A N 1
ATOM 2172 C CA . THR A 1 289 ? 234.853 59.597 58.224 1.00 19.52 290 THR A CA 1
ATOM 2173 C C . THR A 1 289 ? 234.337 58.451 59.086 1.00 17.99 290 THR A C 1
ATOM 2174 O O . THR A 1 289 ? 234.337 57.306 58.639 1.00 19.50 290 THR A O 1
ATOM 2178 N N . PRO A 1 290 ? 233.876 58.751 60.318 1.00 17.23 291 PRO A N 1
ATOM 2179 C CA . PRO A 1 290 ? 233.336 57.709 61.179 1.00 17.42 291 PRO A CA 1
ATOM 2180 C C . PRO A 1 290 ? 231.994 57.168 60.659 1.00 17.85 291 PRO A C 1
ATOM 2181 O O . PRO A 1 290 ? 231.715 55.984 60.818 1.00 18.51 291 PRO A O 1
ATOM 2185 N N . LEU A 1 291 ? 231.182 57.999 60.008 1.00 19.28 292 LEU A N 1
ATOM 2186 C CA . LEU A 1 291 ? 229.940 57.436 59.400 1.00 19.89 292 LEU A CA 1
ATOM 2187 C C . LEU A 1 291 ? 230.240 56.356 58.357 1.00 20.69 292 LEU A C 1
ATOM 2188 O O . LEU A 1 291 ? 229.530 55.342 58.284 1.00 21.81 292 LEU A O 1
ATOM 2193 N N . ALA A 1 292 ? 231.286 56.550 57.555 1.00 20.58 293 ALA A N 1
ATOM 2194 C CA . ALA A 1 292 ? 231.712 55.518 56.602 1.00 20.10 293 ALA A CA 1
ATOM 2195 C C . ALA A 1 292 ? 232.301 54.291 57.301 1.00 20.18 293 ALA A C 1
ATOM 2196 O O . ALA A 1 292 ? 232.115 53.153 56.847 1.00 20.39 293 ALA A O 1
ATOM 2198 N N . ALA A 1 293 ? 233.009 54.513 58.406 1.00 19.75 294 ALA A N 1
ATOM 2199 C CA . ALA A 1 293 ? 233.637 53.427 59.163 1.00 19.89 294 ALA A CA 1
ATOM 2200 C C . ALA A 1 293 ? 232.642 52.572 59.965 1.00 20.86 294 ALA A C 1
ATOM 2201 O O . ALA A 1 293 ? 232.859 51.369 60.139 1.00 20.81 294 ALA A O 1
ATOM 2203 N N . ALA A 1 294 ? 231.587 53.209 60.471 1.00 20.35 295 ALA A N 1
ATOM 2204 C CA . ALA A 1 294 ? 230.624 52.555 61.360 1.00 20.99 295 ALA A CA 1
ATOM 2205 C C . ALA A 1 294 ? 229.860 51.496 60.579 1.00 21.90 295 ALA A C 1
ATOM 2206 O O . ALA A 1 294 ? 229.170 51.812 59.609 1.00 21.99 295 ALA A O 1
ATOM 2208 N N . GLY A 1 295 ? 230.014 50.244 60.996 1.00 22.73 296 GLY A N 1
ATOM 2209 C CA . GLY A 1 295 ? 229.352 49.136 60.345 1.00 23.26 296 GLY A CA 1
ATOM 2210 C C . GLY A 1 295 ? 230.254 48.364 59.422 1.00 24.48 296 GLY A C 1
ATOM 2211 O O . GLY A 1 295 ? 229.831 47.361 58.869 1.00 24.23 296 GLY A O 1
ATOM 2212 N N . VAL A 1 296 ? 231.491 48.834 59.218 1.00 23.36 297 VAL A N 1
ATOM 2213 C CA . VAL A 1 296 ? 232.446 48.079 58.386 1.00 24.19 297 VAL A CA 1
ATOM 2214 C C . VAL A 1 296 ? 233.669 47.680 59.210 1.00 24.22 297 VAL A C 1
ATOM 2215 O O . VAL A 1 296 ? 233.829 48.124 60.354 1.00 23.64 297 VAL A O 1
ATOM 2219 N N . ASP A 1 297 ? 234.525 46.850 58.625 1.00 24.60 298 ASP A N 1
ATOM 2220 C CA . ASP A 1 297 ? 235.595 46.215 59.376 1.00 26.87 298 ASP A CA 1
ATOM 2221 C C . ASP A 1 297 ? 236.951 46.910 59.284 1.00 27.47 298 ASP A C 1
ATOM 2222 O O . ASP A 1 297 ? 237.728 46.860 60.234 1.00 30.22 298 ASP A O 1
ATOM 2227 N N . GLU A 1 298 ? 237.247 47.538 58.158 1.00 27.05 299 GLU A N 1
ATOM 2228 C CA . GLU A 1 298 ? 238.594 48.076 57.958 1.00 28.52 299 GLU A CA 1
ATOM 2229 C C . GLU A 1 298 ? 238.794 49.470 58.560 1.00 27.22 299 GLU A C 1
ATOM 2230 O O . GLU A 1 298 ? 237.836 50.228 58.733 1.00 25.17 299 GLU A O 1
ATOM 2236 N N . SER A 1 299 ? 240.045 49.776 58.914 1.00 24.55 300 SER A N 1
ATOM 2237 C CA . SER A 1 299 ? 240.440 51.139 59.249 1.00 23.77 300 SER A CA 1
ATOM 2238 C C . SER A 1 299 ? 240.530 51.927 57.954 1.00 23.31 300 SER A C 1
ATOM 2239 O O . SER A 1 299 ? 241.222 51.515 57.029 1.00 24.01 300 SER A O 1
ATOM 2242 N N . LEU A 1 300 ? 239.803 53.042 57.881 1.00 22.55 301 LEU A N 1
ATOM 2243 C CA . LEU A 1 300 ? 239.853 53.923 56.723 1.00 22.29 301 LEU A CA 1
ATOM 2244 C C . LEU A 1 300 ? 240.974 54.934 56.943 1.00 22.01 301 LEU A C 1
ATOM 2245 O O . LEU A 1 300 ? 241.060 55.545 58.009 1.00 21.21 301 LEU A O 1
ATOM 2250 N N . VAL A 1 301 ? 241.824 55.102 55.938 1.00 21.54 302 VAL A N 1
ATOM 2251 C CA . VAL A 1 301 ? 242.980 55.993 56.074 1.00 20.66 302 VAL A CA 1
ATOM 2252 C C . VAL A 1 301 ? 243.135 56.867 54.837 1.00 21.46 302 VAL A C 1
ATOM 2253 O O . VAL A 1 301 ? 242.967 56.404 53.691 1.00 22.53 302 VAL A O 1
ATOM 2257 N N . GLY A 1 302 ? 243.445 58.136 55.064 1.00 20.07 303 GLY A N 1
ATOM 2258 C CA . GLY A 1 302 ? 243.717 59.052 53.978 1.00 20.73 303 GLY A CA 1
ATOM 2259 C C . GLY A 1 302 ? 244.296 60.356 54.479 1.00 20.63 303 GLY A C 1
ATOM 2260 O O . GLY A 1 302 ? 244.870 60.395 55.579 1.00 21.59 303 GLY A O 1
ATOM 2261 N N . ARG A 1 303 ? 244.123 61.411 53.679 1.00 19.61 304 ARG A N 1
ATOM 2262 C CA . ARG A 1 303 ? 244.708 62.731 53.937 1.00 20.73 304 ARG A CA 1
ATOM 2263 C C . ARG A 1 303 ? 246.201 62.610 54.317 1.00 20.56 304 ARG A C 1
ATOM 2264 O O . ARG A 1 303 ? 246.670 63.228 55.271 1.00 21.37 304 ARG A O 1
ATOM 2272 N N . ILE A 1 304 ? 246.933 61.785 53.571 1.00 22.00 305 ILE A N 1
ATOM 2273 C CA . ILE A 1 304 ? 248.338 61.542 53.882 1.00 21.77 305 ILE A CA 1
ATOM 2274 C C . ILE A 1 304 ? 249.152 62.662 53.272 1.00 21.46 305 ILE A C 1
ATOM 2275 O O . ILE A 1 304 ? 249.096 62.885 52.054 1.00 22.12 305 ILE A O 1
ATOM 2280 N N . ARG A 1 305 ? 249.886 63.375 54.128 1.00 20.64 306 ARG A N 1
ATOM 2281 C CA . ARG A 1 305 ? 250.736 64.490 53.717 1.00 19.85 306 ARG A CA 1
ATOM 2282 C C . ARG A 1 305 ? 252.100 64.401 54.390 1.00 20.15 306 ARG A C 1
ATOM 2283 O O . ARG A 1 305 ? 252.236 63.763 55.440 1.00 19.41 306 ARG A O 1
ATOM 2291 N N . ARG A 1 306 ? 253.102 65.064 53.808 1.00 20.30 307 ARG A N 1
ATOM 2292 C CA A ARG A 1 306 ? 254.372 65.273 54.493 0.60 20.84 307 ARG A CA 1
ATOM 2293 C CA B ARG A 1 306 ? 254.370 65.248 54.520 0.40 20.22 307 ARG A CA 1
ATOM 2294 C C . ARG A 1 306 ? 254.152 66.225 55.676 1.00 20.71 307 ARG A C 1
ATOM 2295 O O . ARG A 1 306 ? 253.393 67.203 55.557 1.00 21.79 307 ARG A O 1
ATOM 2310 N N . ASP A 1 307 ? 254.786 65.935 56.810 1.00 19.27 308 ASP A N 1
ATOM 2311 C CA . ASP A 1 307 ? 254.859 66.876 57.932 1.00 19.64 308 ASP A CA 1
ATOM 2312 C C . ASP A 1 307 ? 256.236 67.575 57.805 1.00 19.99 308 ASP A C 1
ATOM 2313 O O . ASP A 1 307 ? 257.251 66.949 58.092 1.00 19.76 308 ASP A O 1
ATOM 2318 N N . PRO A 1 308 ? 256.276 68.852 57.380 1.00 21.33 309 PRO A N 1
ATOM 2319 C CA . PRO A 1 308 ? 257.568 69.551 57.201 1.00 20.90 309 PRO A CA 1
ATOM 2320 C C . PRO A 1 308 ? 258.324 69.847 58.503 1.00 22.67 309 PRO A C 1
ATOM 2321 O O . PRO A 1 308 ? 259.491 70.270 58.463 1.00 22.73 309 PRO A O 1
ATOM 2325 N N . GLY A 1 309 ? 257.676 69.637 59.647 1.00 21.79 310 GLY A N 1
ATOM 2326 C CA . GLY A 1 309 ? 258.326 69.812 60.939 1.00 21.04 310 GLY A CA 1
ATOM 2327 C C . GLY A 1 309 ? 259.296 68.693 61.256 1.00 20.90 310 GLY A C 1
ATOM 2328 O O . GLY A 1 309 ? 260.046 68.787 62.218 1.00 21.46 310 GLY A O 1
ATOM 2329 N N . VAL A 1 310 ? 259.265 67.626 60.463 1.00 20.34 311 VAL A N 1
ATOM 2330 C CA . VAL A 1 310 ? 260.237 66.545 60.567 1.00 19.98 311 VAL A CA 1
ATOM 2331 C C . VAL A 1 310 ? 261.214 66.643 59.377 1.00 20.55 311 VAL A C 1
ATOM 2332 O O . VAL A 1 310 ? 260.787 66.704 58.224 1.00 20.69 311 VAL A O 1
ATOM 2336 N N . PRO A 1 311 ? 262.524 66.703 59.655 1.00 21.86 312 PRO A N 1
ATOM 2337 C CA . PRO A 1 311 ? 263.531 66.882 58.596 1.00 22.05 312 PRO A CA 1
ATOM 2338 C C . PRO A 1 311 ? 263.529 65.741 57.583 1.00 21.56 312 PRO A C 1
ATOM 2339 O O . PRO A 1 311 ? 263.205 64.598 57.937 1.00 20.82 312 PRO A O 1
ATOM 2343 N N . ASP A 1 312 ? 263.878 66.066 56.336 1.00 21.83 313 ASP A N 1
ATOM 2344 C CA . ASP A 1 312 ? 264.244 65.071 55.320 1.00 23.06 313 ASP A CA 1
ATOM 2345 C C . ASP A 1 312 ? 263.127 64.096 54.919 1.00 22.57 313 ASP A C 1
ATOM 2346 O O . ASP A 1 312 ? 263.392 62.956 54.525 1.00 21.90 313 ASP A O 1
ATOM 2351 N N . GLY A 1 313 ? 261.877 64.542 55.024 1.00 22.27 314 GLY A N 1
ATOM 2352 C CA . GLY A 1 313 ? 260.746 63.717 54.626 1.00 21.04 314 GLY A CA 1
ATOM 2353 C C . GLY A 1 313 ? 260.532 62.482 55.479 1.00 20.02 314 GLY A C 1
ATOM 2354 O O . GLY A 1 313 ? 259.962 61.503 55.007 1.00 22.46 314 GLY A O 1
ATOM 2355 N N . ARG A 1 314 ? 260.995 62.508 56.729 1.00 19.47 315 ARG A N 1
ATOM 2356 C CA . ARG A 1 314 ? 260.792 61.388 57.635 1.00 19.23 315 ARG A CA 1
ATOM 2357 C C . ARG A 1 314 ? 259.470 61.485 58.403 1.00 18.37 315 ARG A C 1
ATOM 2358 O O . ARG A 1 314 ? 259.175 60.608 59.193 1.00 18.28 315 ARG A O 1
ATOM 2366 N N . GLY A 1 315 ? 258.695 62.543 58.179 1.00 18.30 316 GLY A N 1
ATOM 2367 C CA . GLY A 1 315 ? 257.432 62.712 58.912 1.00 18.52 316 GLY A CA 1
ATOM 2368 C C . GLY A 1 315 ? 256.209 62.816 58.009 1.00 17.98 316 GLY A C 1
ATOM 2369 O O . GLY A 1 315 ? 256.260 63.403 56.913 1.00 17.71 316 GLY A O 1
ATOM 2370 N N . LEU A 1 316 ? 255.113 62.218 58.477 1.00 18.74 317 LEU A N 1
ATOM 2371 C CA . LEU A 1 316 ? 253.818 62.259 57.777 1.00 18.93 317 LEU A CA 1
ATOM 2372 C C . LEU A 1 316 ? 252.735 62.800 58.702 1.00 18.36 317 LEU A C 1
ATOM 2373 O O . LEU A 1 316 ? 252.853 62.720 59.929 1.00 17.08 317 LEU A O 1
ATOM 2378 N N . ALA A 1 317 ? 251.679 63.334 58.097 1.00 18.53 318 ALA A N 1
ATOM 2379 C CA . ALA A 1 317 ? 250.418 63.579 58.781 1.00 18.21 318 ALA A CA 1
ATOM 2380 C C . ALA A 1 317 ? 249.406 62.735 58.010 1.00 19.21 318 ALA A C 1
ATOM 2381 O O . ALA A 1 317 ? 249.437 62.708 56.760 1.00 20.00 318 ALA A O 1
ATOM 2383 N N . LEU A 1 318 ? 248.560 62.006 58.741 1.00 18.63 319 LEU A N 1
ATOM 2384 C CA A LEU A 1 318 ? 247.535 61.148 58.127 0.50 18.77 319 LEU A CA 1
ATOM 2385 C CA B LEU A 1 318 ? 247.535 61.149 58.129 0.50 18.94 319 LEU A CA 1
ATOM 2386 C C . LEU A 1 318 ? 246.318 61.045 59.054 1.00 18.84 319 LEU A C 1
ATOM 2387 O O . LEU A 1 318 ? 246.415 61.297 60.268 1.00 19.79 319 LEU A O 1
ATOM 2396 N N . PHE A 1 319 ? 245.182 60.680 58.482 1.00 19.13 320 PHE A N 1
ATOM 2397 C CA . PHE A 1 319 ? 243.932 60.635 59.237 1.00 18.86 320 PHE A CA 1
ATOM 2398 C C . PHE A 1 319 ? 243.312 59.249 59.114 1.00 19.02 320 PHE A C 1
ATOM 2399 O O . PHE A 1 319 ? 243.278 58.688 58.017 1.00 18.99 320 PHE A O 1
ATOM 2407 N N . VAL A 1 320 ? 242.834 58.702 60.238 1.00 18.99 321 VAL A N 1
ATOM 2408 C CA . VAL A 1 320 ? 242.275 57.343 60.286 1.00 19.59 321 VAL A CA 1
ATOM 2409 C C . VAL A 1 320 ? 240.867 57.390 60.917 1.00 20.46 321 VAL A C 1
ATOM 2410 O O . VAL A 1 320 ? 240.655 58.129 61.884 1.00 20.14 321 VAL A O 1
ATOM 2414 N N . SER A 1 321 ? 239.923 56.612 60.373 1.00 19.78 322 SER A N 1
ATOM 2415 C CA . SER A 1 321 ? 238.615 56.395 61.038 1.00 19.83 322 SER A CA 1
ATOM 2416 C C . SER A 1 321 ? 238.347 54.914 61.119 1.00 19.56 322 SER A C 1
ATOM 2417 O O . SER A 1 321 ? 238.610 54.186 60.166 1.00 19.90 322 SER A O 1
ATOM 2420 N N . GLY A 1 322 ? 237.793 54.472 62.240 1.00 19.45 323 GLY A N 1
ATOM 2421 C CA . GLY A 1 322 ? 237.509 53.062 62.417 1.00 20.65 323 GLY A CA 1
ATOM 2422 C C . GLY A 1 322 ? 236.362 52.859 63.378 1.00 21.12 323 GLY A C 1
ATOM 2423 O O . GLY A 1 322 ? 236.189 53.625 64.332 1.00 21.85 323 GLY A O 1
ATOM 2424 N N . ASP A 1 323 ? 235.601 51.804 63.132 1.00 20.19 324 ASP A N 1
ATOM 2425 C CA . ASP A 1 323 ? 234.509 51.427 64.000 1.00 20.41 324 ASP A CA 1
ATOM 2426 C C . ASP A 1 323 ? 235.031 50.899 65.346 1.00 19.70 324 ASP A C 1
ATOM 2427 O O . ASP A 1 323 ? 235.693 49.858 65.405 1.00 20.25 324 ASP A O 1
ATOM 2432 N N . ASN A 1 324 ? 234.702 51.612 66.421 1.00 19.87 325 ASN A N 1
ATOM 2433 C CA . ASN A 1 324 ? 235.218 51.294 67.742 1.00 20.87 325 ASN A CA 1
ATOM 2434 C C . ASN A 1 324 ? 234.573 50.078 68.408 1.00 21.57 325 ASN A C 1
ATOM 2435 O O . ASN A 1 324 ? 235.137 49.542 69.374 1.00 20.97 325 ASN A O 1
ATOM 2440 N N . LEU A 1 325 ? 233.402 49.655 67.908 1.00 20.69 326 LEU A N 1
ATOM 2441 C CA . LEU A 1 325 ? 232.728 48.462 68.435 1.00 20.42 326 LEU A CA 1
ATOM 2442 C C . LEU A 1 325 ? 233.140 47.210 67.672 1.00 20.61 326 LEU A C 1
ATOM 2443 O O . LEU A 1 325 ? 233.159 46.106 68.235 1.00 21.62 326 LEU A O 1
ATOM 2448 N N . ARG A 1 326 ? 233.448 47.386 66.391 1.00 20.35 327 ARG A N 1
ATOM 2449 C CA . ARG A 1 326 ? 233.847 46.276 65.532 1.00 21.12 327 ARG A CA 1
ATOM 2450 C C . ARG A 1 326 ? 235.366 46.020 65.680 1.00 21.84 327 ARG A C 1
ATOM 2451 O O . ARG A 1 326 ? 235.775 45.374 66.642 1.00 22.55 327 ARG A O 1
ATOM 2459 N N . LYS A 1 327 ? 236.197 46.523 64.766 1.00 21.17 328 LYS A N 1
ATOM 2460 C CA . LYS A 1 327 ? 237.653 46.319 64.906 1.00 21.43 328 LYS A CA 1
ATOM 2461 C C . LYS A 1 327 ? 238.176 46.788 66.262 1.00 22.19 328 LYS A C 1
ATOM 2462 O O . LYS A 1 327 ? 239.051 46.133 66.864 1.00 22.64 328 LYS A O 1
ATOM 2468 N N . GLY A 1 328 ? 237.629 47.905 66.746 1.00 21.57 329 GLY A N 1
ATOM 2469 C CA . GLY A 1 328 ? 238.009 48.471 68.028 1.00 21.26 329 GLY A CA 1
ATOM 2470 C C . GLY A 1 328 ? 237.707 47.615 69.239 1.00 23.04 329 GLY A C 1
ATOM 2471 O O . GLY A 1 328 ? 238.224 47.878 70.325 1.00 23.52 329 GLY A O 1
ATOM 2472 N N . ALA A 1 329 ? 236.856 46.599 69.084 1.00 22.91 330 ALA A N 1
ATOM 2473 C CA . ALA A 1 329 ? 236.537 45.735 70.215 1.00 23.32 330 ALA A CA 1
ATOM 2474 C C . ALA A 1 329 ? 236.184 44.319 69.771 1.00 24.64 330 ALA A C 1
ATOM 2475 O O . ALA A 1 329 ? 237.057 43.437 69.765 1.00 25.31 330 ALA A O 1
ATOM 2477 N N . ALA A 1 330 ? 234.926 44.116 69.366 1.00 23.55 331 ALA A N 1
ATOM 2478 C CA . ALA A 1 330 ? 234.389 42.780 69.093 1.00 23.50 331 ALA A CA 1
ATOM 2479 C C . ALA A 1 330 ? 235.121 42.036 67.987 1.00 23.32 331 ALA A C 1
ATOM 2480 O O . ALA A 1 330 ? 235.515 40.874 68.178 1.00 23.55 331 ALA A O 1
ATOM 2482 N N . LEU A 1 331 ? 235.303 42.692 66.837 1.00 22.98 332 LEU A N 1
ATOM 2483 C CA . LEU A 1 331 ? 235.880 42.024 65.671 1.00 23.32 332 LEU A CA 1
ATOM 2484 C C . LEU A 1 331 ? 237.284 41.504 65.933 1.00 24.60 332 LEU A C 1
ATOM 2485 O O . LEU A 1 331 ? 237.625 40.381 65.534 1.00 24.06 332 LEU A O 1
ATOM 2490 N N . ASN A 1 332 ? 238.112 42.330 66.564 1.00 24.55 333 ASN A N 1
ATOM 2491 C CA . ASN A 1 332 ? 239.492 41.899 66.839 1.00 24.01 333 ASN A CA 1
ATOM 2492 C C . ASN A 1 332 ? 239.534 40.636 67.713 1.00 23.79 333 ASN A C 1
ATOM 2493 O O . ASN A 1 332 ? 240.360 39.754 67.468 1.00 25.30 333 ASN A O 1
ATOM 2498 N N . THR A 1 333 ? 238.662 40.542 68.723 1.00 24.12 334 THR A N 1
ATOM 2499 C CA . THR A 1 333 ? 238.663 39.345 69.586 1.00 25.51 334 THR A CA 1
ATOM 2500 C C . THR A 1 333 ? 238.276 38.114 68.774 1.00 26.86 334 THR A C 1
ATOM 2501 O O . THR A 1 333 ? 238.816 37.022 68.986 1.00 27.18 334 THR A O 1
ATOM 2505 N N . ILE A 1 334 ? 237.363 38.297 67.821 1.00 26.31 335 ILE A N 1
ATOM 2506 C CA . ILE A 1 334 ? 236.930 37.186 66.984 1.00 27.45 335 ILE A CA 1
ATOM 2507 C C . ILE A 1 334 ? 238.022 36.780 65.986 1.00 28.54 335 ILE A C 1
ATOM 2508 O O . ILE A 1 334 ? 238.226 35.591 65.742 1.00 29.57 335 ILE A O 1
ATOM 2513 N N . GLN A 1 335 ? 238.721 37.766 65.423 1.00 28.24 336 GLN A N 1
ATOM 2514 C CA . GLN A 1 335 ? 239.850 37.502 64.524 1.00 27.87 336 GLN A CA 1
ATOM 2515 C C . GLN A 1 335 ? 240.972 36.754 65.250 1.00 27.84 336 GLN A C 1
ATOM 2516 O O . GLN A 1 335 ? 241.602 35.883 64.654 1.00 28.63 336 GLN A O 1
ATOM 2522 N N . ILE A 1 336 ? 241.208 37.085 66.520 1.00 27.28 337 ILE A N 1
ATOM 2523 C CA . ILE A 1 336 ? 242.178 36.350 67.337 1.00 28.35 337 ILE A CA 1
ATOM 2524 C C . ILE A 1 336 ? 241.669 34.916 67.522 1.00 30.26 337 ILE A C 1
ATOM 2525 O O . ILE A 1 336 ? 242.433 33.958 67.336 1.00 29.12 337 ILE A O 1
ATOM 2530 N N . ALA A 1 337 ? 240.383 34.771 67.862 1.00 29.41 338 ALA A N 1
ATOM 2531 C CA . ALA A 1 337 ? 239.783 33.434 68.024 1.00 31.17 338 ALA A CA 1
ATOM 2532 C C . ALA A 1 337 ? 239.903 32.609 66.744 1.00 32.31 338 ALA A C 1
ATOM 2533 O O . ALA A 1 337 ? 240.150 31.406 66.804 1.00 33.10 338 ALA A O 1
ATOM 2535 N N . GLU A 1 338 ? 239.747 33.258 65.592 1.00 32.02 339 GLU A N 1
ATOM 2536 C CA . GLU A 1 338 ? 239.887 32.580 64.310 1.00 32.89 339 GLU A CA 1
ATOM 2537 C C . GLU A 1 338 ? 241.320 32.090 64.084 1.00 36.87 339 GLU A C 1
ATOM 2538 O O . GLU A 1 338 ? 241.535 30.952 63.643 1.00 35.96 339 GLU A O 1
ATOM 2544 N N . LEU A 1 339 ? 242.292 32.954 64.384 1.00 34.85 340 LEU A N 1
ATOM 2545 C CA . LEU A 1 339 ? 243.700 32.607 64.230 1.00 34.92 340 LEU A CA 1
ATOM 2546 C C . LEU A 1 339 ? 244.124 31.511 65.213 1.00 35.46 340 LEU A C 1
ATOM 2547 O O . LEU A 1 339 ? 244.951 30.673 64.869 1.00 38.42 340 LEU A O 1
ATOM 2552 N N . LEU A 1 340 ? 243.553 31.510 66.417 1.00 35.06 341 LEU A N 1
ATOM 2553 C CA . LEU A 1 340 ? 243.822 30.467 67.400 1.00 37.85 341 LEU A CA 1
ATOM 2554 C C . LEU A 1 340 ? 243.347 29.079 66.941 1.00 42.90 341 LEU A C 1
ATOM 2555 O O . LEU A 1 340 ? 243.904 28.063 67.352 1.00 43.30 341 LEU A O 1
ATOM 2560 N N . THR A 1 341 ? 242.327 29.042 66.087 1.00 45.09 342 THR A N 1
ATOM 2561 C CA . THR A 1 341 ? 241.694 27.785 65.700 1.00 48.97 342 THR A CA 1
ATOM 2562 C C . THR A 1 341 ? 241.820 27.494 64.204 1.00 52.81 342 THR A C 1
ATOM 2563 O O . THR A 1 341 ? 241.116 26.637 63.684 1.00 58.94 342 THR A O 1
ATOM 2567 N N . ALA A 1 342 ? 242.730 28.188 63.523 1.00 55.15 343 ALA A N 1
ATOM 2568 C CA . ALA A 1 342 ? 242.876 28.083 62.062 1.00 59.22 343 ALA A CA 1
ATOM 2569 C C . ALA A 1 342 ? 243.178 26.662 61.550 1.00 62.20 343 ALA A C 1
ATOM 2570 O O . ALA A 1 342 ? 243.756 25.833 62.261 1.00 64.45 343 ALA A O 1
#

Organism: Mycobacterium tuberculosis (strain ATCC 25618 / H37Rv) (NCBI:txid83332)

InterPro domains:
  IPR000319 Aspartate-semialdehyde dehydrogenase, conserved site [PS01103] (243-257)
  IPR000534 Semialdehyde dehydrogenase, NAD-binding [PF01118] (5-114)
  IPR000534 Semialdehyde dehydrogenase, NAD-binding [SM00859] (4-119)
  IPR005986 Aspartate-semialdehyde dehydrogenase, beta-type [TIGR01296] (4-343)
  IPR012080 Aspartate-semialdehyde dehydrogenase [MF_02121] (2-342)
  IPR012280 Semialdehyde dehydrogenase, dimerisation domain [PF02774] (139-328)
  IPR036291 NAD(P)-binding domain superfamily [SSF51735] (3-156)

Nearest PDB structures (foldseek):
  3tz6-assembly1_A-2  TM=1.003E+00  e=2.992E-76  Mycobacterium tuberculosis
  3vos-assembly1_A-2  TM=9.979E-01  e=4.300E-73  Mycobacterium tuberculosis
  3pyx-assembly1_B  TM=8.847E-01  e=3.587E-40  Streptococcus pneumoniae SP23-BS72
  2gz3-assembly1_C  TM=8.802E-01  e=4.383E-39  Streptococcus pneumoniae
  2gyy-assembly1_A  TM=8.862E-01  e=6.033E-38  Streptococcus pneumoniae

B-factor: mean 31.27, std 12.39, range [14.32, 97.83]